Protein AF-A0AAU8FKT3-F1 (afdb_monomer_lite)

Structure (mmCIF, N/CA/C/O backbone):
data_AF-A0AAU8FKT3-F1
#
_entry.id   AF-A0AAU8FKT3-F1
#
loop_
_atom_site.group_PDB
_atom_site.id
_atom_site.type_symbol
_atom_site.label_atom_id
_atom_site.label_alt_id
_atom_site.label_comp_id
_atom_site.label_asym_id
_atom_site.label_entity_id
_atom_site.label_seq_id
_atom_site.pdbx_PDB_ins_code
_atom_site.Cartn_x
_atom_site.Cartn_y
_atom_site.Cartn_z
_atom_site.occupancy
_atom_site.B_iso_or_equiv
_atom_site.auth_seq_id
_atom_site.auth_comp_id
_atom_site.auth_asym_id
_atom_site.auth_atom_id
_atom_site.pdbx_PDB_model_num
ATOM 1 N N . MET A 1 1 ? 0.921 20.012 6.441 1.00 78.44 1 MET A N 1
ATOM 2 C CA . MET A 1 1 ? 0.590 18.602 6.734 1.00 78.44 1 MET A CA 1
ATOM 3 C C . MET A 1 1 ? -0.515 18.592 7.775 1.00 78.44 1 MET A C 1
ATOM 5 O O . MET A 1 1 ? -0.450 19.399 8.695 1.00 78.44 1 MET A O 1
ATOM 9 N N . GLU A 1 2 ? -1.563 17.790 7.587 1.00 83.12 2 GLU A N 1
ATOM 10 C CA . GLU A 1 2 ? -2.629 17.671 8.592 1.00 83.12 2 GLU A CA 1
ATOM 11 C C . GLU A 1 2 ? -2.113 16.810 9.757 1.00 83.12 2 GLU A C 1
ATOM 13 O O . GLU A 1 2 ? -1.451 15.805 9.498 1.00 83.12 2 GLU A O 1
ATOM 18 N N . PRO A 1 3 ? -2.376 17.175 11.024 1.00 90.12 3 PRO A N 1
ATOM 19 C CA . PRO A 1 3 ? -1.931 16.371 12.153 1.00 90.12 3 PRO A CA 1
ATOM 20 C C . PRO A 1 3 ? -2.616 15.000 12.125 1.00 90.12 3 PRO A C 1
ATOM 22 O O . PRO A 1 3 ? -3.847 14.905 12.033 1.00 90.12 3 PRO A O 1
ATOM 25 N N . THR A 1 4 ? -1.819 13.942 12.227 1.00 94.25 4 THR A N 1
ATOM 26 C CA . THR A 1 4 ? -2.300 12.573 12.410 1.00 94.25 4 THR A CA 1
ATOM 27 C C . THR A 1 4 ? -2.314 12.206 13.892 1.00 94.25 4 THR A C 1
ATOM 29 O O . THR A 1 4 ? -1.670 12.844 14.726 1.00 94.25 4 THR A O 1
ATOM 32 N N . ILE A 1 5 ? -3.116 11.205 14.241 1.00 94.81 5 ILE A N 1
ATOM 33 C CA . ILE A 1 5 ? -3.149 10.576 15.563 1.00 94.81 5 ILE A CA 1
ATOM 34 C C . ILE A 1 5 ? -3.243 9.065 15.379 1.00 94.81 5 ILE A C 1
ATOM 36 O O . ILE A 1 5 ? -3.767 8.582 14.376 1.00 94.81 5 ILE A O 1
ATOM 40 N N . ARG A 1 6 ? -2.770 8.301 16.361 1.00 95.06 6 ARG A N 1
ATOM 41 C CA . ARG A 1 6 ? -2.975 6.851 16.389 1.00 95.06 6 ARG A CA 1
ATOM 42 C C . ARG A 1 6 ? -4.211 6.546 17.216 1.00 95.06 6 ARG A C 1
ATOM 44 O O . ARG A 1 6 ? -4.370 7.080 18.311 1.00 95.06 6 ARG A O 1
ATOM 51 N N . ILE A 1 7 ? -5.061 5.673 16.702 1.00 96.00 7 ILE A N 1
ATOM 52 C CA . ILE A 1 7 ? -6.219 5.159 17.428 1.00 96.00 7 ILE A CA 1
ATOM 53 C C . ILE A 1 7 ? -6.105 3.642 17.532 1.00 96.00 7 ILE A C 1
ATOM 55 O O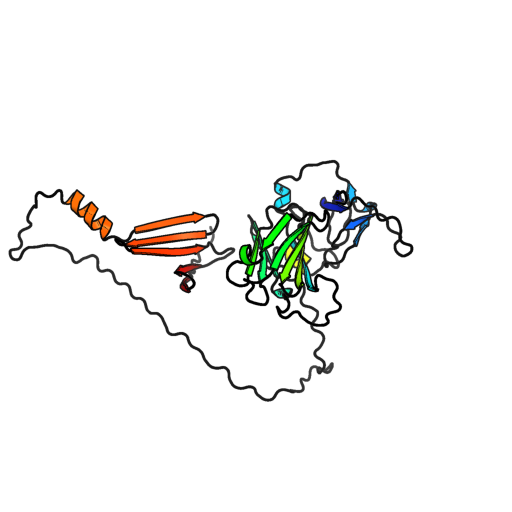 . ILE A 1 7 ? -5.607 2.981 16.615 1.00 96.00 7 ILE A O 1
ATOM 59 N N . LYS A 1 8 ? -6.561 3.082 18.647 1.00 96.94 8 LYS A N 1
ATOM 60 C CA . LYS A 1 8 ? -6.754 1.646 18.814 1.00 96.94 8 LYS A CA 1
ATOM 61 C C . LYS A 1 8 ? -8.223 1.328 18.614 1.00 96.94 8 LYS A C 1
ATOM 63 O O . LYS A 1 8 ? -9.097 1.930 19.225 1.00 96.94 8 LYS A O 1
ATOM 68 N N . ILE A 1 9 ? -8.494 0.374 17.741 1.00 97.56 9 ILE A N 1
ATOM 69 C CA . ILE A 1 9 ? -9.850 -0.054 17.424 1.00 97.56 9 ILE A CA 1
ATOM 70 C C . ILE A 1 9 ? -10.408 -0.825 18.619 1.00 97.56 9 ILE A C 1
ATOM 72 O O . ILE A 1 9 ? -9.801 -1.796 19.070 1.00 97.56 9 ILE A O 1
ATOM 76 N N . THR A 1 10 ? -11.550 -0.404 19.150 1.00 97.62 10 THR A N 1
ATOM 77 C CA . THR A 1 10 ? -12.224 -1.045 20.294 1.00 97.62 10 THR A CA 1
ATOM 78 C C . THR A 1 10 ? -13.376 -1.932 19.834 1.00 97.62 10 THR A C 1
ATOM 80 O O . THR A 1 10 ? -13.638 -2.974 20.435 1.00 97.62 10 THR A O 1
ATOM 83 N N . ARG A 1 11 ? -14.016 -1.574 18.715 1.00 96.81 11 ARG A N 1
ATOM 84 C CA . ARG A 1 11 ? -15.092 -2.334 18.074 1.00 96.81 11 ARG A CA 1
ATOM 85 C C . ARG A 1 11 ? -14.798 -2.493 16.590 1.00 96.81 11 ARG A C 1
ATOM 87 O O . ARG A 1 11 ? -14.245 -1.600 15.964 1.00 96.81 11 ARG A O 1
ATOM 94 N N . HIS A 1 12 ? -15.188 -3.634 16.033 1.00 96.25 12 HIS A N 1
ATOM 95 C CA . HIS A 1 12 ? -15.045 -3.904 14.608 1.00 96.25 12 HIS A CA 1
ATOM 96 C C . HIS A 1 12 ? -15.667 -2.780 13.760 1.00 96.25 12 HIS A C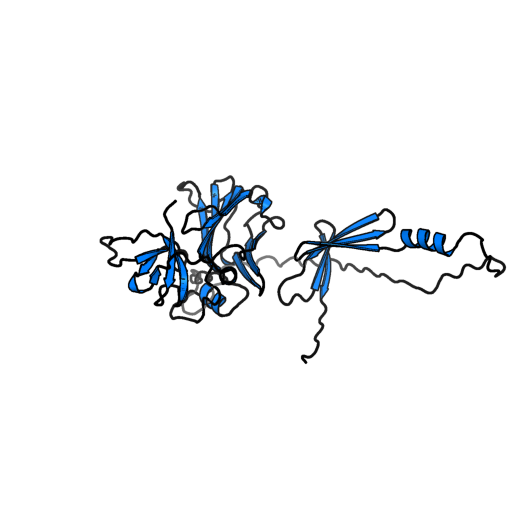 1
ATOM 98 O O . HIS A 1 12 ? -16.827 -2.426 13.972 1.00 96.25 12 HIS A O 1
ATOM 104 N N . SER A 1 13 ? -14.904 -2.243 12.808 1.00 95.06 13 SER A N 1
ATOM 105 C CA . SER A 1 13 ? -15.348 -1.201 11.876 1.00 95.06 13 SER A CA 1
ATOM 106 C C . SER A 1 13 ? -14.631 -1.381 10.543 1.00 95.06 13 SER A C 1
ATOM 108 O O . SER A 1 13 ? -13.401 -1.379 10.505 1.00 95.06 13 SER A O 1
ATOM 110 N N . HIS A 1 14 ? -15.387 -1.482 9.448 1.00 94.31 14 HIS A N 1
ATOM 111 C CA . HIS A 1 14 ? -14.852 -1.766 8.108 1.00 94.31 14 HIS A CA 1
ATOM 112 C C . HIS A 1 14 ? -13.983 -3.029 8.104 1.00 94.31 14 HIS A C 1
ATOM 114 O O . HIS A 1 14 ? -14.436 -4.071 8.562 1.00 94.31 14 HIS A O 1
ATOM 120 N N . VAL A 1 15 ? -12.733 -2.941 7.642 1.00 95.00 15 VAL A N 1
ATOM 121 C CA . VAL A 1 15 ? -11.761 -4.042 7.706 1.00 95.00 15 VAL A CA 1
ATOM 122 C C . VAL A 1 15 ? -10.961 -4.108 9.011 1.00 95.00 15 VAL A C 1
ATOM 124 O O . VAL A 1 15 ? -10.103 -4.982 9.174 1.00 95.00 15 VAL A O 1
ATOM 127 N N . PHE A 1 16 ? -11.204 -3.197 9.957 1.00 96.44 16 PHE A N 1
ATOM 128 C CA . PHE A 1 16 ? -10.405 -3.072 11.171 1.00 96.44 16 PHE A CA 1
ATOM 129 C C . PHE A 1 16 ? -11.056 -3.775 12.361 1.00 96.44 16 PHE A C 1
ATOM 131 O O . PHE A 1 16 ? -12.198 -3.514 12.738 1.00 96.44 16 PHE A O 1
ATOM 138 N N . GLN A 1 17 ? -10.290 -4.666 12.989 1.00 96.06 17 GLN A N 1
ATOM 139 C CA . GLN A 1 17 ? -10.742 -5.485 14.109 1.00 96.06 17 GLN A CA 1
ATOM 140 C C . GLN A 1 17 ? -10.269 -4.928 15.459 1.00 96.06 17 GLN A C 1
ATOM 142 O O . GLN A 1 17 ? -9.240 -4.246 15.507 1.00 96.06 17 GLN A O 1
ATOM 147 N N . PRO A 1 18 ? -10.963 -5.254 16.569 1.00 97.31 18 PRO A N 1
ATOM 148 C CA . PRO A 1 18 ? -10.564 -4.820 17.903 1.00 97.31 18 PRO A CA 1
ATOM 149 C C . PRO A 1 18 ? -9.105 -5.148 18.246 1.00 97.31 18 PRO A C 1
ATOM 151 O O . PRO A 1 18 ? -8.633 -6.274 18.063 1.00 97.31 18 PRO A O 1
ATOM 154 N N . GLY A 1 19 ? -8.399 -4.150 18.772 1.00 95.75 19 GLY A N 1
ATOM 155 C CA . GLY A 1 19 ? -6.982 -4.176 19.120 1.00 95.75 19 GLY A CA 1
ATOM 156 C C . GLY A 1 19 ? -6.037 -3.724 18.005 1.00 95.75 19 GLY A C 1
ATOM 157 O O . GLY A 1 19 ? -4.860 -3.518 18.290 1.00 95.75 19 GLY A O 1
ATOM 158 N N . ASN A 1 20 ? -6.513 -3.558 16.766 1.00 95.81 20 ASN A N 1
ATOM 159 C CA . ASN A 1 20 ? -5.678 -3.018 15.698 1.00 95.81 20 ASN A CA 1
ATOM 160 C C . ASN A 1 20 ? -5.366 -1.544 15.980 1.00 95.81 20 ASN A C 1
ATOM 162 O O . ASN A 1 20 ? -6.222 -0.819 16.489 1.00 95.81 20 ASN A O 1
ATOM 166 N N . ILE A 1 21 ? -4.158 -1.099 15.643 1.00 95.88 21 ILE A N 1
ATOM 167 C CA . ILE A 1 21 ? -3.747 0.297 15.776 1.00 95.88 21 ILE A CA 1
ATOM 168 C C . ILE A 1 21 ? -3.609 0.883 14.378 1.00 95.88 21 ILE A C 1
ATOM 170 O O . ILE A 1 21 ? -2.902 0.326 13.538 1.00 95.88 21 ILE A O 1
ATOM 174 N N . VAL A 1 22 ? -4.275 2.007 14.138 1.00 94.69 22 VAL A N 1
ATOM 175 C CA . VAL A 1 22 ? -4.259 2.699 12.846 1.00 94.69 22 VAL A CA 1
ATOM 176 C C . VAL A 1 22 ? -3.930 4.172 13.032 1.00 94.69 22 VAL A C 1
ATOM 178 O O . VAL A 1 22 ? -4.344 4.802 14.006 1.00 94.69 22 VAL A O 1
ATOM 181 N N . GLU A 1 23 ? -3.154 4.714 12.100 1.00 95.00 23 GLU A N 1
ATOM 182 C CA . GLU A 1 23 ? -2.914 6.148 11.998 1.00 95.00 23 GLU A CA 1
ATOM 183 C C . GLU A 1 23 ? -4.058 6.800 11.219 1.00 95.00 23 GLU A C 1
ATOM 185 O O . GLU A 1 23 ? -4.341 6.433 10.080 1.00 95.00 23 GLU A O 1
ATOM 190 N N . VAL A 1 24 ? -4.709 7.788 11.821 1.00 94.56 24 VAL A N 1
ATOM 191 C CA . VAL A 1 24 ? -5.854 8.501 11.247 1.00 94.56 24 VAL A CA 1
ATOM 192 C C . VAL A 1 24 ? -5.621 10.001 11.288 1.00 94.56 24 VAL A C 1
ATOM 194 O O . VAL A 1 24 ? -4.812 10.506 12.070 1.00 94.56 24 VAL A O 1
ATOM 197 N N . ARG A 1 25 ? -6.356 10.747 10.466 1.00 90.69 25 ARG A N 1
ATOM 198 C CA . ARG A 1 25 ? -6.301 12.207 10.535 1.00 90.69 25 ARG A CA 1
ATOM 199 C C . ARG A 1 25 ? -7.040 12.676 11.779 1.00 90.69 25 ARG A C 1
ATOM 201 O O . ARG A 1 25 ? -8.146 12.217 12.057 1.00 90.69 25 ARG A O 1
ATOM 208 N N . ARG A 1 26 ? -6.461 13.634 12.509 1.00 82.94 26 ARG A N 1
ATOM 209 C CA . ARG A 1 26 ? -7.063 14.172 13.743 1.00 82.94 26 ARG A CA 1
ATOM 210 C C . ARG A 1 26 ? -8.391 14.892 13.498 1.00 82.94 26 ARG A C 1
ATOM 212 O O . ARG A 1 26 ? -9.151 15.101 14.438 1.00 82.94 26 ARG A O 1
ATOM 219 N N . ARG A 1 27 ? -8.664 15.300 12.256 1.00 72.69 27 ARG A N 1
ATOM 220 C CA . ARG A 1 27 ? -9.886 16.014 11.891 1.00 72.69 27 ARG A CA 1
ATOM 221 C C . ARG A 1 27 ? -11.100 15.113 12.126 1.00 72.69 27 ARG A C 1
ATOM 223 O O . ARG A 1 27 ? -11.406 14.254 11.303 1.00 72.69 27 ARG A O 1
ATOM 230 N N . ILE A 1 28 ? -11.790 15.346 13.240 1.00 69.50 28 ILE A N 1
ATOM 231 C CA . ILE A 1 28 ? -13.138 14.832 13.461 1.00 69.50 28 ILE A CA 1
ATOM 232 C C . ILE A 1 28 ? -14.003 15.520 12.410 1.00 69.50 28 ILE A C 1
ATOM 234 O O . ILE A 1 28 ? -14.131 16.745 12.409 1.00 69.50 28 ILE A O 1
ATOM 238 N N . LEU A 1 29 ? -14.514 14.751 11.451 1.00 67.56 29 LEU A N 1
ATOM 239 C CA . LEU A 1 29 ? -15.488 15.285 10.509 1.00 67.56 29 LEU A CA 1
ATOM 240 C C . LEU A 1 29 ? -16.783 15.500 11.287 1.00 67.56 29 LEU A C 1
ATOM 242 O O . LEU A 1 29 ? -17.486 14.552 11.632 1.00 67.56 29 LEU A O 1
ATOM 246 N N . GLU A 1 30 ? -17.060 16.757 11.612 1.00 54.56 30 GLU A N 1
ATOM 247 C CA . GLU A 1 30 ? -18.351 17.152 12.147 1.00 54.56 30 GLU A CA 1
ATOM 248 C C . GLU A 1 30 ? -19.396 17.080 11.032 1.00 54.56 30 GLU A C 1
ATOM 250 O O . GLU A 1 30 ? -19.170 17.551 9.917 1.00 54.56 30 GLU A O 1
ATOM 255 N N . ARG A 1 31 ? -20.509 16.414 11.359 1.00 56.22 31 ARG A N 1
ATOM 256 C CA . ARG A 1 31 ? -21.772 16.288 10.617 1.00 56.22 31 ARG A CA 1
ATOM 257 C C . ARG A 1 31 ? -21.832 17.065 9.295 1.00 56.22 31 ARG A C 1
ATOM 259 O O . ARG A 1 31 ? -22.076 18.267 9.282 1.00 56.22 31 ARG A O 1
ATOM 266 N N . SER A 1 32 ? -21.755 16.345 8.179 1.00 53.12 32 SER A N 1
ATOM 267 C CA . SER A 1 32 ? -22.392 16.822 6.943 1.00 53.12 32 SER A CA 1
ATOM 268 C C . SER A 1 32 ? -23.902 16.573 7.033 1.00 53.12 32 SER A C 1
ATOM 270 O O . SER A 1 32 ? -24.317 15.618 7.692 1.00 53.12 32 SER A O 1
ATOM 272 N N . GLU A 1 33 ? -24.730 17.366 6.349 1.00 57.50 33 GLU A N 1
ATOM 273 C CA . GLU A 1 33 ? -26.193 17.169 6.330 1.00 57.50 33 GLU A CA 1
ATOM 274 C C . GLU A 1 33 ? -26.606 15.744 5.903 1.00 57.50 33 GLU A C 1
ATOM 276 O O . GLU A 1 33 ? -27.653 15.249 6.319 1.00 57.50 33 GLU A O 1
ATOM 281 N N . SER A 1 34 ? -25.751 15.044 5.148 1.00 66.62 34 SER A N 1
ATOM 282 C CA . SER A 1 34 ? -25.968 13.677 4.665 1.00 66.62 34 SER A CA 1
ATOM 283 C C . SER A 1 34 ? -25.370 12.566 5.544 1.00 66.62 34 SER A C 1
ATOM 285 O O . SER A 1 34 ? -25.737 11.403 5.375 1.00 66.62 34 SER A O 1
ATOM 287 N N . ARG A 1 35 ? -24.477 12.872 6.500 1.00 63.53 35 ARG A N 1
ATOM 288 C CA . ARG A 1 35 ? -23.834 11.872 7.382 1.00 63.53 35 ARG A CA 1
ATOM 289 C C . ARG A 1 35 ? -23.823 12.338 8.835 1.00 63.53 35 ARG A C 1
ATOM 291 O O . ARG A 1 35 ? -23.143 13.297 9.190 1.00 63.53 35 ARG A O 1
ATOM 298 N N . ARG A 1 36 ? -24.561 11.613 9.684 1.00 67.88 36 ARG A N 1
ATOM 299 C CA . ARG A 1 36 ? -24.782 11.937 11.106 1.00 67.88 36 ARG A CA 1
ATOM 300 C C . ARG A 1 36 ? -23.658 11.507 12.056 1.00 67.88 36 ARG A C 1
ATOM 302 O O . ARG A 1 36 ? -23.733 11.838 13.238 1.00 67.88 36 ARG A O 1
ATOM 309 N N . GLU A 1 37 ? -22.659 10.774 11.579 1.00 80.31 37 GLU A N 1
ATOM 310 C CA . GLU A 1 37 ? -21.680 10.101 12.436 1.00 80.31 37 GLU A CA 1
ATOM 311 C C . GLU A 1 37 ? -20.393 10.918 12.583 1.00 80.31 37 GLU A C 1
ATOM 313 O O . GLU A 1 37 ? -19.746 11.259 11.595 1.00 80.31 37 GLU A O 1
ATOM 318 N N . ALA A 1 38 ? -20.028 11.225 13.830 1.00 88.44 38 ALA A N 1
ATOM 319 C CA . ALA A 1 38 ? -18.723 11.779 14.170 1.00 88.44 38 ALA A CA 1
ATOM 320 C C . ALA A 1 38 ? -17.696 10.643 14.272 1.00 88.44 38 ALA A C 1
ATOM 322 O O . ALA A 1 38 ? -17.976 9.583 14.841 1.00 88.44 38 ALA A O 1
ATOM 323 N N . GLY A 1 39 ? -16.494 10.870 13.752 1.00 92.69 39 GLY A N 1
ATOM 324 C CA . GLY A 1 39 ? -15.452 9.854 13.750 1.00 92.69 39 GLY A CA 1
ATOM 325 C C . GLY A 1 39 ? -14.142 10.321 13.139 1.00 92.69 39 GLY A C 1
ATOM 326 O O . GLY A 1 39 ? -13.978 11.485 12.766 1.00 92.69 39 GLY A O 1
ATOM 327 N N . TYR A 1 40 ? -13.214 9.380 13.041 1.00 93.56 40 TYR A N 1
ATOM 328 C CA . TYR A 1 40 ? -11.890 9.570 12.472 1.00 93.56 40 TYR A CA 1
ATOM 329 C C . TYR A 1 40 ? -11.907 9.284 10.975 1.00 93.56 40 TYR A C 1
ATOM 331 O O . TYR A 1 40 ? -12.294 8.194 10.554 1.00 93.56 40 TYR A O 1
ATOM 339 N N . PHE A 1 41 ? -11.466 10.245 10.166 1.00 92.94 41 PHE A N 1
ATOM 340 C CA . PHE A 1 41 ? -11.330 10.034 8.730 1.00 92.94 41 PHE A CA 1
ATOM 341 C C . PHE A 1 41 ? -10.167 9.085 8.421 1.00 92.94 41 PHE A C 1
ATOM 343 O O . PHE A 1 41 ? -9.047 9.275 8.910 1.00 92.94 41 PHE A O 1
ATOM 350 N N . ILE A 1 42 ? -10.430 8.121 7.543 1.00 95.00 42 ILE A N 1
ATOM 351 C CA . ILE A 1 42 ? -9.437 7.212 6.974 1.00 95.00 42 ILE A CA 1
ATOM 352 C C . ILE A 1 42 ? -9.488 7.268 5.446 1.00 95.00 42 ILE A C 1
ATOM 354 O O . ILE A 1 42 ? -10.573 7.376 4.871 1.00 95.00 42 ILE A O 1
ATOM 358 N N . PRO A 1 43 ? -8.328 7.202 4.770 1.00 95.31 43 PRO A N 1
ATOM 359 C CA . PRO A 1 43 ? -8.269 7.295 3.315 1.00 95.31 43 PRO A CA 1
ATOM 360 C C . PRO A 1 43 ? -8.781 6.033 2.612 1.00 95.31 43 PRO A C 1
ATOM 362 O O . PRO A 1 43 ? -9.070 6.102 1.423 1.00 95.31 43 PRO A O 1
ATOM 365 N N . ASP A 1 44 ? -8.882 4.910 3.327 1.00 95.94 44 ASP A N 1
ATOM 366 C CA . ASP A 1 44 ? -9.248 3.616 2.762 1.00 95.94 44 ASP A CA 1
ATOM 367 C C . ASP A 1 44 ? -9.972 2.751 3.806 1.00 95.94 44 ASP A C 1
ATOM 369 O O . ASP A 1 44 ? -9.430 2.499 4.884 1.00 95.94 44 ASP A O 1
ATOM 373 N N . ILE A 1 45 ? -11.191 2.301 3.514 1.00 95.19 45 ILE A N 1
ATOM 374 C CA . ILE A 1 45 ? -11.948 1.386 4.382 1.00 95.19 45 ILE A CA 1
ATOM 375 C C . ILE A 1 45 ? -11.659 -0.091 4.100 1.00 95.19 45 ILE A C 1
ATOM 377 O O . ILE A 1 45 ? -12.258 -0.937 4.755 1.00 95.19 45 ILE A O 1
ATOM 381 N N . GLY A 1 46 ? -10.740 -0.404 3.183 1.00 92.75 46 GLY A N 1
ATOM 382 C CA . GLY A 1 46 ? -10.357 -1.755 2.763 1.00 92.75 46 GLY A CA 1
ATOM 383 C C . GLY A 1 46 ? -10.726 -2.115 1.323 1.00 92.75 46 GLY A C 1
ATOM 384 O O . GLY A 1 46 ? -10.415 -3.222 0.879 1.00 92.75 46 GLY A O 1
ATOM 385 N N . ASP A 1 47 ? -11.368 -1.194 0.610 1.00 90.94 47 ASP A N 1
ATOM 386 C CA . ASP A 1 47 ? -11.825 -1.327 -0.777 1.00 90.94 47 ASP A CA 1
ATOM 387 C C . ASP A 1 47 ? -11.316 -0.188 -1.684 1.00 90.94 47 ASP A C 1
ATOM 389 O O . ASP A 1 47 ? -11.802 -0.012 -2.801 1.00 90.94 47 ASP A O 1
ATOM 393 N N . GLY A 1 48 ? -10.364 0.618 -1.203 1.00 91.38 48 GLY A N 1
ATOM 394 C CA . GLY A 1 48 ? -9.847 1.778 -1.924 1.00 91.38 48 GLY A CA 1
ATOM 395 C C . GLY A 1 48 ? -10.615 3.069 -1.682 1.00 91.38 48 GLY A C 1
ATOM 396 O O . GLY A 1 48 ? -10.164 4.127 -2.134 1.00 91.38 48 GLY A O 1
ATOM 397 N N . THR A 1 49 ? -11.761 3.015 -0.998 1.00 93.12 49 THR A N 1
ATOM 398 C CA . THR A 1 49 ? -12.617 4.185 -0.792 1.00 93.12 49 THR A CA 1
ATOM 399 C C . THR A 1 49 ? -12.413 4.811 0.588 1.00 93.12 49 THR A C 1
ATOM 401 O O . THR A 1 49 ? -12.202 4.109 1.579 1.00 93.12 49 THR A O 1
ATOM 404 N N . PRO A 1 50 ? -12.471 6.149 0.700 1.00 93.88 50 PRO A N 1
ATOM 405 C CA . PRO A 1 50 ? -12.324 6.816 1.983 1.00 93.88 50 PRO A CA 1
ATOM 406 C C . PRO A 1 50 ? -13.559 6.623 2.867 1.00 93.88 50 PRO A C 1
ATOM 408 O O . PRO A 1 50 ? -14.698 6.573 2.396 1.00 93.88 50 PRO A O 1
ATOM 411 N N . GLY A 1 51 ? -13.351 6.631 4.181 1.00 92.75 51 GLY A N 1
ATOM 412 C CA . GLY A 1 51 ? -14.442 6.486 5.137 1.00 92.75 51 GLY A CA 1
ATOM 413 C C . GLY A 1 51 ? -14.146 7.054 6.513 1.00 92.75 51 GLY A C 1
ATOM 414 O O . GLY A 1 51 ? -13.226 7.848 6.708 1.00 92.75 51 GLY A O 1
ATOM 415 N N . ILE A 1 52 ? -15.001 6.687 7.464 1.00 93.25 52 ILE A N 1
ATOM 416 C CA . ILE A 1 52 ? -14.981 7.206 8.830 1.00 93.25 52 ILE A CA 1
ATOM 417 C C . ILE A 1 52 ? -15.003 6.022 9.795 1.00 93.25 52 ILE A C 1
ATOM 419 O O . ILE A 1 52 ? -15.844 5.136 9.655 1.00 93.25 52 ILE A O 1
ATOM 423 N N . ILE A 1 53 ? -14.093 6.010 10.767 1.00 94.50 53 ILE A N 1
ATOM 424 C CA . ILE A 1 53 ? -14.155 5.123 11.934 1.00 94.50 53 ILE A CA 1
ATOM 425 C C . ILE A 1 53 ? -14.934 5.863 13.028 1.00 94.50 53 ILE A C 1
ATOM 427 O O . ILE A 1 53 ? -14.461 6.912 13.475 1.00 94.50 53 ILE A O 1
ATOM 431 N N . PRO A 1 54 ? -16.105 5.366 13.463 1.00 94.94 54 PRO A N 1
ATOM 432 C CA . PRO A 1 54 ? -16.897 6.006 14.513 1.00 94.94 54 PRO A CA 1
ATOM 433 C C . PRO A 1 54 ? -16.103 6.226 15.808 1.00 94.94 54 PRO A C 1
ATOM 435 O O . PRO A 1 54 ? -15.275 5.392 16.179 1.00 94.94 54 PRO A O 1
ATOM 438 N N . LEU A 1 55 ? -16.373 7.325 16.524 1.00 93.62 55 LEU A N 1
ATOM 439 C CA . LEU A 1 55 ? -15.689 7.628 17.795 1.00 93.62 55 LEU A CA 1
ATOM 440 C C . LEU A 1 55 ? -15.881 6.533 18.858 1.00 93.62 55 LEU A C 1
ATOM 442 O O . LEU A 1 55 ? -14.988 6.300 19.661 1.00 93.62 55 LEU A O 1
ATOM 446 N N . ASP A 1 56 ? -17.023 5.845 18.864 1.00 94.94 56 ASP A N 1
ATOM 447 C CA . ASP A 1 56 ? -17.304 4.752 19.804 1.00 94.94 56 ASP A CA 1
ATOM 448 C C . ASP A 1 56 ? -16.609 3.427 19.427 1.00 94.94 56 ASP A C 1
ATOM 450 O O . ASP A 1 56 ? -16.605 2.480 20.214 1.00 94.94 56 ASP A O 1
ATOM 454 N N . ALA A 1 57 ? -16.013 3.351 18.232 1.00 96.75 57 ALA A N 1
ATOM 455 C CA . ALA A 1 57 ? -15.295 2.185 17.731 1.00 96.75 57 ALA A CA 1
ATOM 456 C C . ALA A 1 57 ? -13.773 2.290 17.900 1.00 96.75 57 A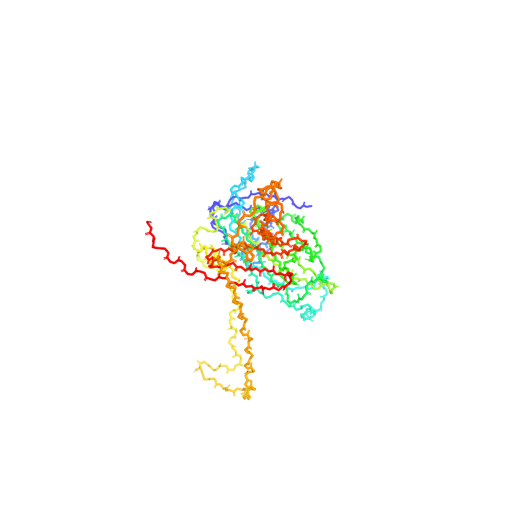LA A C 1
ATOM 458 O O . ALA A 1 57 ? -13.059 1.360 17.508 1.00 96.75 57 ALA A O 1
ATOM 459 N N . ALA A 1 58 ? -13.263 3.387 18.470 1.00 97.00 58 ALA A N 1
ATOM 460 C CA . ALA A 1 58 ? -11.834 3.579 18.649 1.00 97.00 58 ALA A CA 1
ATOM 461 C C . ALA A 1 58 ? -11.466 4.470 19.843 1.00 97.00 58 ALA A C 1
ATOM 463 O O . ALA A 1 58 ? -12.172 5.411 20.185 1.00 97.00 58 ALA A O 1
ATOM 464 N N . GLU A 1 59 ? -10.310 4.196 20.439 1.00 96.56 59 GLU A N 1
ATOM 465 C CA . GLU A 1 59 ? -9.708 5.001 21.502 1.00 96.56 59 GLU A CA 1
ATOM 466 C C . GLU A 1 59 ? -8.433 5.690 20.980 1.00 96.56 59 GLU A C 1
ATOM 468 O O . GLU A 1 59 ? -7.583 5.024 20.380 1.00 96.56 59 GLU A O 1
ATOM 473 N N . PRO A 1 60 ? -8.259 7.010 21.163 1.00 95.62 60 PRO A N 1
ATOM 474 C CA . PRO A 1 60 ? -7.011 7.673 20.811 1.00 95.62 60 PRO A CA 1
ATOM 475 C C . PRO A 1 60 ? -5.885 7.206 21.735 1.00 95.62 60 PRO A C 1
ATOM 477 O O . PRO A 1 60 ? -6.049 7.137 22.952 1.00 95.62 60 PRO A O 1
ATOM 480 N N . LEU A 1 61 ? -4.725 6.906 21.157 1.00 95.25 61 LEU A N 1
ATOM 481 C CA . LEU A 1 61 ? -3.534 6.536 21.911 1.00 95.25 61 LEU A CA 1
ATOM 482 C C . LEU A 1 61 ? -2.691 7.780 22.190 1.00 95.25 61 LEU A C 1
ATOM 484 O O . LEU A 1 61 ? -2.313 8.506 21.269 1.00 95.25 61 LEU A O 1
ATOM 488 N N . THR A 1 62 ? -2.352 8.001 23.457 1.00 88.50 62 THR A N 1
ATOM 489 C CA . THR A 1 62 ? -1.296 8.944 23.850 1.00 88.50 62 THR A CA 1
ATOM 490 C C . THR A 1 62 ? 0.060 8.401 23.408 1.00 88.50 62 THR A C 1
ATOM 492 O O . THR A 1 62 ? 0.296 7.203 23.560 1.00 88.50 62 THR A O 1
ATOM 495 N N . GLU A 1 63 ? 0.903 9.277 22.847 1.00 78.56 63 GLU A N 1
ATOM 496 C CA . GLU A 1 63 ? 2.229 9.048 22.239 1.00 78.56 63 GLU A CA 1
ATOM 497 C C . GLU A 1 63 ? 2.939 7.761 22.687 1.00 78.56 63 GLU A C 1
ATOM 499 O O . GLU A 1 63 ? 3.836 7.756 23.524 1.00 78.56 63 GLU A O 1
ATOM 504 N N . THR A 1 64 ? 2.525 6.633 22.112 1.00 77.12 64 THR A N 1
ATOM 505 C CA . THR A 1 64 ? 3.201 5.357 22.308 1.00 77.12 64 THR A CA 1
ATOM 506 C C . THR A 1 64 ? 4.096 5.162 21.093 1.00 77.12 64 THR A C 1
ATOM 508 O O . THR A 1 64 ? 3.568 5.122 19.970 1.00 77.12 64 THR A O 1
ATOM 511 N N . PRO A 1 65 ? 5.425 5.061 21.268 1.00 83.88 65 PRO A N 1
ATOM 512 C CA . PRO A 1 65 ? 6.322 4.824 20.148 1.00 83.88 65 PRO A CA 1
ATOM 513 C C . PRO A 1 65 ? 5.916 3.540 19.415 1.00 83.88 65 PRO A C 1
ATOM 515 O O . PRO A 1 65 ? 5.397 2.587 20.005 1.00 83.88 65 PRO A O 1
ATOM 518 N N . VAL A 1 66 ? 6.091 3.528 18.094 1.00 83.19 66 VAL A N 1
ATOM 519 C CA . VAL A 1 66 ? 5.865 2.326 17.286 1.00 83.19 66 VAL A CA 1
ATOM 520 C C . VAL A 1 66 ? 6.896 1.286 17.723 1.00 83.19 66 VAL A C 1
ATOM 522 O O . VAL A 1 66 ? 8.094 1.511 17.595 1.00 83.19 66 VAL A O 1
ATOM 525 N N . THR A 1 67 ? 6.439 0.164 18.276 1.00 86.31 67 THR A N 1
ATOM 526 C CA . THR A 1 67 ? 7.328 -0.947 18.626 1.00 86.31 67 THR A CA 1
ATOM 527 C C . THR A 1 67 ? 7.855 -1.602 17.350 1.00 86.31 67 THR A C 1
ATOM 529 O O . THR A 1 67 ? 7.141 -1.666 16.352 1.00 86.31 67 THR A O 1
ATOM 532 N N . GLU A 1 68 ? 9.076 -2.142 17.367 1.00 85.00 68 GLU A N 1
ATOM 533 C CA . GLU A 1 68 ? 9.661 -2.844 16.206 1.00 85.00 68 GLU A CA 1
ATOM 534 C C . GLU A 1 68 ? 8.768 -3.987 15.691 1.00 85.00 68 GLU A C 1
ATOM 536 O O . GLU A 1 68 ? 8.684 -4.248 14.495 1.00 85.00 68 GLU A O 1
ATOM 541 N N . LYS A 1 69 ? 8.010 -4.618 16.591 1.00 84.00 69 LYS A N 1
ATOM 542 C CA . LYS A 1 69 ? 7.023 -5.653 16.261 1.00 84.00 69 LYS A CA 1
ATOM 543 C C . LYS A 1 69 ? 5.904 -5.160 15.341 1.00 84.00 69 LYS A C 1
ATOM 545 O O . LYS A 1 69 ? 5.423 -5.896 14.488 1.00 84.00 69 LYS A O 1
ATOM 550 N N . ALA A 1 70 ? 5.528 -3.885 15.432 1.00 83.06 70 ALA A N 1
ATOM 551 C CA . ALA A 1 70 ? 4.462 -3.328 14.605 1.00 83.06 70 ALA A CA 1
ATOM 552 C C . ALA A 1 70 ? 4.780 -3.373 13.097 1.00 83.06 70 ALA A C 1
ATOM 554 O O . ALA A 1 70 ? 3.857 -3.371 12.285 1.00 83.06 70 ALA A O 1
ATOM 555 N N . TYR A 1 71 ? 6.057 -3.466 12.715 1.00 88.38 71 TYR A N 1
ATOM 556 C CA . TYR A 1 71 ? 6.495 -3.507 11.320 1.00 88.38 71 TYR A CA 1
ATOM 557 C C . TYR A 1 71 ? 6.229 -4.853 10.623 1.00 88.38 71 TYR A C 1
ATOM 559 O O . TYR A 1 71 ? 6.290 -4.918 9.397 1.00 88.38 71 TYR A O 1
ATOM 567 N N . TYR A 1 72 ? 5.864 -5.909 11.356 1.00 91.50 72 TYR A N 1
ATOM 568 C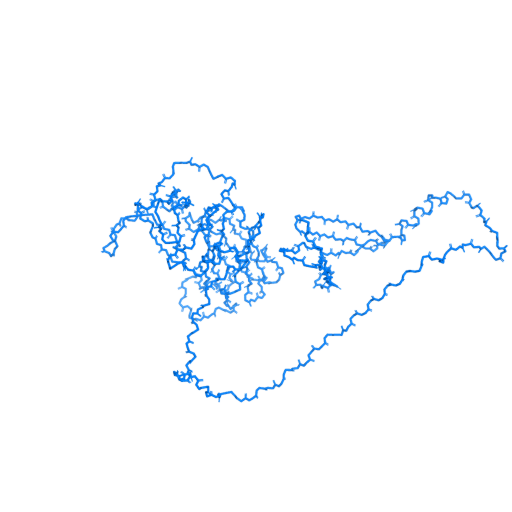 CA . TYR A 1 72 ? 5.586 -7.237 10.786 1.00 91.50 72 TYR A CA 1
ATOM 569 C C . TYR A 1 72 ? 4.117 -7.456 10.401 1.00 91.50 72 TYR A C 1
ATOM 571 O O . TYR A 1 72 ? 3.750 -8.524 9.909 1.00 91.50 72 TYR A O 1
ATOM 579 N N . GLY A 1 73 ? 3.248 -6.464 10.605 1.00 91.31 73 GLY A N 1
ATOM 580 C CA . GLY A 1 73 ? 1.841 -6.593 10.238 1.00 91.31 73 GLY A CA 1
ATOM 581 C C . GLY A 1 73 ? 1.615 -6.686 8.734 1.00 91.31 73 GLY A C 1
ATOM 582 O O . GLY A 1 73 ? 2.396 -6.160 7.944 1.00 91.31 73 GLY A O 1
ATOM 583 N N . LYS A 1 74 ? 0.579 -7.433 8.341 1.00 93.31 74 LYS A N 1
ATOM 584 C CA . LYS A 1 74 ? 0.312 -7.804 6.945 1.00 93.31 74 LYS A CA 1
ATOM 585 C C . LYS A 1 74 ? -0.070 -6.588 6.107 1.00 93.31 74 LYS A C 1
ATOM 587 O O . LYS A 1 74 ? -0.808 -5.722 6.578 1.00 93.31 74 LYS A O 1
ATOM 592 N N . CYS A 1 75 ? 0.369 -6.560 4.854 1.00 95.00 75 CYS A N 1
ATOM 593 C CA . CYS A 1 75 ? -0.142 -5.631 3.854 1.00 95.00 75 CYS A CA 1
ATOM 594 C C . CYS A 1 75 ? -1.312 -6.250 3.076 1.00 95.00 75 CYS A C 1
ATOM 596 O O . CYS A 1 75 ? -1.261 -7.417 2.692 1.00 95.00 75 CYS A O 1
ATOM 598 N N . VAL A 1 76 ? -2.347 -5.458 2.804 1.00 93.94 76 VAL A N 1
ATOM 599 C CA . VAL A 1 76 ? -3.486 -5.855 1.969 1.00 93.94 76 VAL A CA 1
ATOM 600 C C . VAL A 1 76 ? -3.684 -4.829 0.870 1.00 93.94 76 VAL A C 1
ATOM 602 O O . VAL A 1 76 ? -3.837 -3.643 1.149 1.00 93.94 76 VAL A O 1
ATOM 605 N N . LEU A 1 77 ? -3.684 -5.306 -0.373 1.00 95.25 77 LEU A N 1
ATOM 606 C CA . LEU A 1 77 ? -3.947 -4.514 -1.567 1.00 95.25 77 LEU A CA 1
ATOM 607 C C . LEU A 1 77 ? -5.428 -4.146 -1.602 1.00 95.25 77 LEU A C 1
ATOM 609 O O . LEU A 1 77 ? -6.262 -5.047 -1.551 1.00 95.25 77 LEU A O 1
ATOM 613 N N . THR A 1 78 ? -5.758 -2.863 -1.683 1.00 94.94 78 THR A N 1
ATOM 614 C CA . THR A 1 78 ? -7.145 -2.374 -1.605 1.00 94.94 78 THR A CA 1
ATOM 615 C C . THR A 1 78 ? -7.641 -1.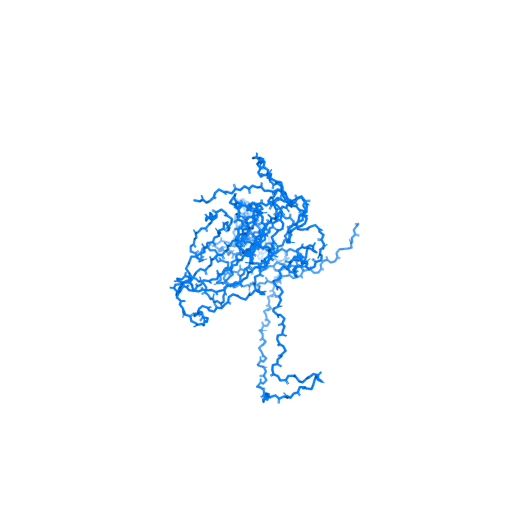790 -2.916 1.00 94.94 78 THR A C 1
ATOM 617 O O . THR A 1 78 ? -8.818 -1.936 -3.227 1.00 94.94 78 THR A O 1
ATOM 620 N N . ASN A 1 79 ? -6.756 -1.187 -3.714 1.00 95.38 79 ASN A N 1
ATOM 621 C CA . ASN A 1 79 ? -7.124 -0.636 -5.013 1.00 95.38 79 ASN A CA 1
ATOM 622 C C . ASN A 1 79 ? -5.941 -0.595 -5.979 1.00 95.38 79 ASN A C 1
ATOM 624 O O . ASN A 1 79 ? -4.799 -0.354 -5.582 1.00 95.38 79 ASN A O 1
ATOM 628 N N . VAL A 1 80 ? -6.236 -0.774 -7.262 1.00 95.75 80 VAL A N 1
ATOM 629 C CA . VAL A 1 80 ? -5.310 -0.553 -8.372 1.00 95.75 80 VAL A CA 1
ATOM 630 C C . VAL A 1 80 ? -6.075 0.228 -9.428 1.00 95.75 80 VAL A C 1
ATOM 632 O O . VAL A 1 80 ? -7.097 -0.228 -9.934 1.00 95.75 80 VAL A O 1
ATOM 635 N N . SER A 1 81 ? -5.591 1.422 -9.738 1.00 95.12 81 SER A N 1
ATOM 636 C CA . SER A 1 81 ? -6.240 2.353 -10.656 1.00 95.12 81 SER A CA 1
ATOM 637 C C . SER A 1 81 ? -5.214 2.998 -11.577 1.00 95.12 81 SER A C 1
ATOM 639 O O . SER A 1 81 ? -4.020 3.029 -11.284 1.00 95.12 81 SER A O 1
ATOM 641 N N . ASN A 1 82 ? -5.684 3.508 -12.707 1.00 94.19 82 ASN A N 1
ATOM 642 C CA . ASN A 1 82 ? -4.869 4.215 -13.682 1.00 94.19 82 ASN A CA 1
ATOM 643 C C . ASN A 1 82 ? -5.612 5.505 -14.044 1.00 94.19 82 ASN A C 1
ATOM 645 O O . ASN A 1 82 ? -6.827 5.461 -14.244 1.00 94.19 82 ASN A O 1
ATOM 649 N N . PHE A 1 83 ? -4.929 6.646 -14.048 1.00 93.06 83 PHE A N 1
ATOM 650 C CA . PHE A 1 83 ? -5.562 7.950 -14.255 1.00 93.06 83 PHE A CA 1
ATOM 651 C C . PHE A 1 83 ? -4.578 8.962 -14.850 1.00 93.06 83 PHE A C 1
ATOM 653 O O . PHE A 1 83 ? -3.363 8.803 -14.743 1.00 93.06 83 PHE A O 1
ATOM 660 N N . TRP A 1 84 ? -5.108 10.026 -15.449 1.00 92.25 84 TRP A N 1
ATOM 661 C CA . TRP A 1 84 ? -4.322 11.170 -15.912 1.00 92.25 84 TRP A CA 1
ATOM 662 C C . TRP A 1 84 ? -4.058 12.135 -14.748 1.00 92.25 84 TRP A C 1
ATOM 664 O O . TRP A 1 84 ? -4.999 12.594 -14.096 1.00 92.25 84 TRP A O 1
ATOM 674 N N . GLY A 1 85 ? -2.785 12.433 -14.475 1.00 84.50 85 GLY A N 1
ATOM 675 C CA . GLY A 1 85 ? -2.341 13.177 -13.288 1.00 84.50 85 GLY A CA 1
ATOM 676 C C . GLY A 1 85 ? -2.893 14.601 -13.167 1.00 84.50 85 GLY A C 1
ATOM 677 O O . GLY A 1 85 ? -3.146 15.065 -12.057 1.00 84.50 85 GLY A O 1
ATOM 678 N N . ASP A 1 86 ? -3.159 15.259 -14.295 1.00 79.25 86 ASP A N 1
ATOM 679 C CA . ASP A 1 86 ? -3.467 16.696 -14.328 1.00 79.25 86 ASP A CA 1
ATOM 680 C C . ASP A 1 86 ? -4.970 17.009 -14.357 1.00 79.25 86 ASP A C 1
ATOM 682 O O . ASP A 1 86 ? -5.372 18.141 -14.625 1.00 79.25 86 ASP A O 1
ATOM 686 N N . GLY A 1 87 ? -5.831 16.013 -14.116 1.00 63.94 87 GLY A N 1
ATOM 687 C CA . GLY A 1 87 ? -7.283 16.191 -14.225 1.00 63.94 87 GLY A CA 1
ATOM 688 C C . GLY A 1 87 ? -7.749 16.515 -15.648 1.00 63.94 87 GLY A C 1
ATOM 689 O O . GLY A 1 87 ? -8.885 16.942 -15.836 1.00 63.94 87 GLY A O 1
ATOM 690 N N . ALA A 1 88 ? -6.885 16.318 -16.648 1.00 59.72 88 ALA A N 1
ATOM 691 C CA . ALA A 1 88 ? -7.261 16.427 -18.042 1.00 59.72 88 ALA A CA 1
ATOM 692 C C . ALA A 1 88 ? -8.381 15.417 -18.317 1.00 59.72 88 ALA A C 1
ATOM 694 O O . ALA A 1 88 ? -8.234 14.230 -18.022 1.00 59.72 88 ALA A O 1
ATOM 695 N N . GLU A 1 89 ? -9.489 15.883 -18.894 1.00 70.25 89 GLU A N 1
ATOM 696 C CA . GLU A 1 89 ? -10.613 15.064 -19.369 1.00 70.25 89 GLU A CA 1
ATOM 697 C C . GLU A 1 89 ? -10.214 14.213 -20.593 1.00 70.25 89 GLU A C 1
ATOM 699 O O . GLU A 1 89 ? -10.924 14.129 -21.592 1.00 70.25 89 GLU A O 1
ATOM 704 N N . GLN A 1 90 ? -9.032 13.600 -20.564 1.00 78.38 90 GLN A N 1
ATOM 705 C CA . GLN A 1 90 ? -8.615 12.654 -21.578 1.00 78.38 90 GLN A CA 1
ATOM 706 C C . GLN A 1 90 ? -9.332 11.333 -21.311 1.00 78.38 90 GLN A C 1
ATOM 708 O O . GLN A 1 90 ? -9.073 10.630 -20.334 1.00 78.38 90 GLN A O 1
ATOM 713 N N . ALA A 1 91 ? -10.286 11.019 -22.184 1.00 73.81 91 ALA A N 1
ATOM 714 C CA . ALA A 1 91 ? -10.936 9.723 -22.207 1.00 73.81 91 ALA A CA 1
ATOM 715 C C . ALA A 1 91 ? -10.007 8.684 -22.851 1.00 73.81 91 ALA A C 1
ATOM 717 O O . ALA A 1 91 ? -9.395 8.944 -23.886 1.00 73.81 91 ALA A O 1
ATOM 718 N N . GLY A 1 92 ? -9.954 7.488 -22.265 1.00 80.94 92 GLY A N 1
ATOM 719 C CA . GLY A 1 92 ? -9.188 6.356 -22.787 1.00 80.94 92 GLY A CA 1
ATOM 720 C C . GLY A 1 92 ? -7.945 6.017 -21.966 1.00 80.94 92 GLY A C 1
ATOM 721 O O . GLY A 1 92 ? -7.576 6.718 -21.025 1.00 80.94 92 GLY A O 1
ATOM 722 N N . GLU A 1 93 ? -7.334 4.888 -22.316 1.00 82.00 93 GLU A N 1
ATOM 723 C CA . GLU A 1 93 ? -6.089 4.428 -21.704 1.00 82.00 93 GLU A CA 1
ATOM 724 C C . GLU A 1 93 ? -4.903 5.235 -22.242 1.00 82.00 93 GLU A C 1
ATOM 726 O O . GLU A 1 93 ? -4.810 5.487 -23.446 1.00 82.00 93 GLU A O 1
ATOM 731 N N . GLY A 1 94 ? -3.981 5.616 -21.353 1.00 80.69 94 GLY A N 1
ATOM 732 C CA . GLY A 1 94 ? -2.711 6.215 -21.756 1.00 80.69 94 GLY A CA 1
ATOM 733 C C . GLY A 1 94 ? -1.913 5.289 -22.672 1.00 80.69 94 GLY A C 1
ATOM 734 O O . GLY A 1 94 ? -2.099 4.066 -22.666 1.00 80.69 94 GLY A O 1
ATOM 735 N N . GLN A 1 95 ? -0.981 5.849 -23.450 1.00 82.25 95 GLN A N 1
ATOM 736 C CA . GLN A 1 95 ? -0.199 5.041 -24.395 1.00 82.25 95 GLN A CA 1
ATOM 737 C C . GLN A 1 95 ? 0.596 3.949 -23.682 1.00 82.25 95 GLN A C 1
ATOM 739 O O . GLN A 1 95 ? 0.852 2.900 -24.265 1.00 82.25 95 GLN A O 1
ATOM 744 N N . ALA A 1 96 ? 0.956 4.163 -22.419 1.00 84.56 96 ALA A N 1
ATOM 745 C CA . ALA A 1 96 ? 1.624 3.175 -21.590 1.00 84.56 96 ALA A CA 1
ATOM 746 C C . ALA A 1 96 ? 0.800 1.893 -21.344 1.00 84.56 96 ALA A C 1
ATOM 748 O O . ALA A 1 96 ? 1.394 0.846 -21.097 1.00 84.56 96 ALA A O 1
ATOM 749 N N . GLY A 1 97 ? -0.532 1.932 -21.463 1.00 89.81 97 GLY A N 1
ATOM 750 C CA . GLY A 1 97 ? -1.443 0.847 -21.075 1.00 89.81 97 GLY A CA 1
ATOM 751 C C . GLY A 1 97 ? -1.815 0.891 -19.589 1.00 89.81 97 GLY A C 1
ATOM 752 O O . GLY A 1 97 ? -1.429 1.809 -18.874 1.00 89.81 97 GLY A O 1
ATOM 753 N N . SER A 1 98 ? -2.558 -0.102 -19.104 1.00 90.94 98 SER A N 1
ATOM 754 C CA . SER A 1 98 ? -3.075 -0.146 -17.726 1.00 90.94 98 SER A CA 1
ATOM 755 C C . SER A 1 98 ? -2.348 -1.188 -16.865 1.00 90.94 98 SER A C 1
ATOM 757 O O . SER A 1 98 ? -2.056 -2.296 -17.322 1.00 90.94 98 SER A O 1
ATOM 759 N N . VAL A 1 99 ? -2.073 -0.867 -15.595 1.00 91.00 99 VAL A N 1
ATOM 760 C CA . VAL A 1 99 ? -1.676 -1.887 -14.611 1.00 91.00 99 VAL A CA 1
ATOM 761 C C . VAL A 1 99 ? -2.924 -2.669 -14.222 1.00 91.00 99 VAL A C 1
ATOM 763 O O . VAL A 1 99 ? -3.860 -2.115 -13.643 1.00 91.00 99 VAL A O 1
ATOM 766 N N . ASN A 1 100 ? -2.924 -3.962 -14.540 1.00 89.44 100 ASN A N 1
ATOM 767 C CA . ASN A 1 100 ? -4.022 -4.852 -14.185 1.00 89.44 100 ASN A CA 1
ATOM 768 C C . ASN A 1 100 ? -3.942 -5.202 -12.689 1.00 89.44 100 ASN A C 1
ATOM 770 O O . ASN A 1 100 ? -2.875 -5.638 -12.244 1.00 89.44 100 ASN A O 1
ATOM 774 N N . PRO A 1 101 ? -5.052 -5.107 -11.933 1.00 88.81 101 PRO A N 1
ATOM 775 C CA . PRO A 1 101 ? -5.109 -5.485 -10.517 1.00 88.81 101 PRO A CA 1
ATOM 776 C C . PRO A 1 101 ? -4.515 -6.871 -10.216 1.00 88.81 101 PRO A C 1
ATOM 778 O O . PRO A 1 101 ? -3.804 -7.059 -9.237 1.00 88.81 101 PRO A O 1
ATOM 781 N N . GLU A 1 102 ? -4.733 -7.825 -11.117 1.00 86.69 102 GLU A N 1
ATOM 782 C CA . GLU A 1 102 ? -4.301 -9.232 -11.033 1.00 86.69 102 GLU A CA 1
ATOM 783 C C . GLU A 1 102 ? -2.776 -9.423 -11.142 1.00 86.69 102 GLU A C 1
ATOM 785 O O . GLU A 1 102 ? -2.219 -10.470 -10.790 1.00 86.69 102 GLU A O 1
ATOM 790 N N . LYS A 1 103 ? -2.083 -8.405 -11.663 1.00 88.38 103 LYS A N 1
ATOM 791 C CA . LYS A 1 103 ? -0.622 -8.372 -11.792 1.00 88.38 103 LYS A CA 1
ATOM 792 C C . LYS A 1 103 ? 0.050 -7.650 -10.624 1.00 88.38 103 LYS A C 1
ATOM 794 O O . LYS A 1 103 ? 1.278 -7.593 -10.595 1.00 88.38 103 LYS A O 1
ATOM 799 N N . VAL A 1 104 ? -0.725 -7.118 -9.678 1.00 93.31 104 VAL A N 1
ATOM 800 C CA . VAL A 1 104 ? -0.221 -6.538 -8.431 1.00 93.31 104 VAL A CA 1
ATOM 801 C C . VAL A 1 104 ? -0.362 -7.578 -7.332 1.00 93.31 104 VAL A C 1
ATOM 803 O O . VAL A 1 104 ? -1.436 -8.141 -7.129 1.00 93.31 104 VAL A O 1
ATOM 806 N N . ARG A 1 105 ? 0.739 -7.881 -6.648 1.00 91.31 105 ARG A N 1
ATOM 807 C CA . ARG A 1 105 ? 0.793 -8.959 -5.657 1.00 91.31 105 ARG A CA 1
ATOM 808 C C . ARG A 1 105 ? 1.493 -8.466 -4.407 1.00 91.31 105 ARG A C 1
ATOM 810 O O . ARG A 1 105 ? 2.492 -7.756 -4.482 1.00 91.31 105 ARG A O 1
ATOM 817 N N . ILE A 1 106 ? 0.980 -8.881 -3.260 1.00 92.56 106 ILE A N 1
ATOM 818 C CA . ILE A 1 106 ? 1.672 -8.760 -1.982 1.00 92.56 106 ILE A CA 1
ATOM 819 C C . ILE A 1 106 ? 2.025 -10.171 -1.549 1.00 92.56 106 ILE A C 1
ATOM 821 O O . ILE A 1 106 ? 1.128 -10.997 -1.397 1.00 92.56 106 ILE A O 1
ATOM 825 N N . ILE A 1 107 ? 3.319 -10.420 -1.373 1.00 88.94 107 ILE A N 1
ATOM 826 C CA . ILE A 1 107 ? 3.857 -11.687 -0.892 1.00 88.94 107 ILE A CA 1
ATOM 827 C C . ILE A 1 107 ? 4.341 -11.497 0.539 1.00 88.94 107 ILE A C 1
ATOM 829 O O . ILE A 1 107 ? 5.086 -10.559 0.844 1.00 88.94 107 ILE A O 1
ATOM 833 N N . HIS A 1 108 ? 3.914 -12.403 1.411 1.00 83.75 108 HIS A N 1
ATOM 834 C CA . HIS A 1 108 ? 4.281 -12.420 2.816 1.00 83.75 108 HIS A CA 1
ATOM 835 C C . HIS A 1 108 ? 5.256 -13.568 3.087 1.00 83.75 108 HIS A C 1
ATOM 837 O O . HIS A 1 108 ? 4.899 -14.736 2.961 1.00 83.75 108 HIS A O 1
ATOM 843 N N . TYR A 1 109 ? 6.473 -13.227 3.490 1.00 83.94 109 TYR A N 1
ATOM 844 C CA . TYR A 1 109 ? 7.450 -14.156 4.044 1.00 83.94 109 TYR A CA 1
ATOM 845 C C . TYR A 1 109 ? 7.537 -13.953 5.561 1.00 83.94 109 TYR A C 1
ATOM 847 O O . TYR A 1 109 ? 7.113 -12.925 6.087 1.00 83.94 109 TYR A O 1
ATOM 855 N N . ALA A 1 110 ? 8.114 -14.923 6.273 1.00 77.38 110 ALA A N 1
ATOM 856 C CA . ALA A 1 110 ? 8.255 -14.849 7.730 1.00 77.38 110 ALA A CA 1
ATOM 857 C C . ALA A 1 110 ? 9.086 -13.637 8.200 1.00 77.38 110 ALA A C 1
ATOM 859 O O . ALA A 1 110 ? 8.876 -13.132 9.299 1.00 77.38 110 ALA A O 1
ATOM 860 N N . ASP A 1 111 ? 10.021 -13.174 7.369 1.00 79.75 111 ASP A N 1
ATOM 861 C CA . ASP A 1 111 ? 10.995 -12.126 7.676 1.00 79.75 111 ASP A CA 1
ATOM 862 C C . ASP A 1 111 ? 10.835 -10.859 6.820 1.00 79.75 111 ASP A C 1
ATOM 864 O O . ASP A 1 111 ? 11.439 -9.829 7.116 1.00 79.75 111 ASP A O 1
ATOM 868 N N . CYS A 1 112 ? 10.033 -10.905 5.755 1.00 79.94 112 CYS A N 1
ATOM 869 C CA . CYS A 1 112 ? 9.829 -9.766 4.871 1.00 79.94 112 CYS A CA 1
ATOM 870 C C . CYS A 1 112 ? 8.457 -9.783 4.202 1.00 79.94 112 CYS A C 1
ATOM 872 O O . CYS A 1 112 ? 7.824 -10.817 4.013 1.00 79.94 112 CYS A O 1
ATOM 874 N N . GLN A 1 113 ? 8.005 -8.603 3.800 1.00 86.81 113 GLN A N 1
ATOM 875 C CA . GLN A 1 113 ? 6.811 -8.450 2.984 1.00 86.81 113 GLN A CA 1
ATOM 876 C C . GLN A 1 113 ? 7.187 -7.689 1.728 1.00 86.81 113 GLN A C 1
ATOM 878 O O . GLN A 1 113 ? 7.882 -6.674 1.792 1.00 86.81 113 GLN A O 1
ATOM 883 N N . GLN A 1 114 ? 6.765 -8.205 0.581 1.00 93.12 114 GLN A N 1
ATOM 884 C CA . GLN A 1 114 ? 7.096 -7.632 -0.713 1.00 93.12 114 GLN A CA 1
ATOM 885 C C . GLN A 1 114 ? 5.818 -7.307 -1.468 1.00 93.12 114 GLN A C 1
ATOM 887 O O . GLN A 1 114 ? 4.996 -8.183 -1.720 1.00 93.12 114 GLN A O 1
ATOM 892 N N . LEU A 1 115 ? 5.673 -6.047 -1.859 1.00 95.25 115 LEU A N 1
ATOM 893 C CA . LEU A 1 115 ? 4.710 -5.634 -2.867 1.00 95.25 115 LEU A CA 1
ATOM 894 C C . LEU A 1 115 ? 5.411 -5.675 -4.226 1.00 95.25 115 LEU A C 1
ATOM 896 O O . LEU A 1 115 ? 6.482 -5.085 -4.384 1.00 95.25 115 LEU A O 1
ATOM 900 N N . MET A 1 116 ? 4.808 -6.353 -5.198 1.00 95.62 116 MET A N 1
ATOM 901 C CA . MET A 1 116 ? 5.271 -6.372 -6.581 1.00 95.62 116 MET A CA 1
ATOM 902 C C . MET A 1 116 ? 4.172 -5.974 -7.549 1.00 95.62 116 MET A C 1
ATOM 904 O O . MET A 1 116 ? 2.997 -6.276 -7.335 1.00 95.62 116 MET A O 1
ATOM 908 N N . PHE A 1 117 ? 4.572 -5.368 -8.657 1.00 95.88 117 PHE A N 1
ATOM 909 C CA . PHE A 1 117 ? 3.717 -5.216 -9.824 1.00 95.88 117 PHE A CA 1
ATOM 910 C C . PHE A 1 117 ? 4.550 -5.098 -11.095 1.00 95.88 117 PHE A C 1
ATOM 912 O O . PHE A 1 117 ? 5.715 -4.698 -11.062 1.00 95.88 117 PHE A O 1
ATOM 919 N N . HIS A 1 118 ? 3.935 -5.454 -12.220 1.00 94.25 118 HIS A N 1
ATOM 920 C CA . HIS A 1 118 ? 4.510 -5.247 -13.542 1.00 94.25 118 HIS A CA 1
ATOM 921 C C . HIS A 1 118 ? 3.904 -4.007 -14.186 1.00 94.25 118 HIS A C 1
ATOM 923 O O . HIS A 1 118 ? 2.683 -3.881 -14.291 1.00 94.25 118 HIS A O 1
ATOM 929 N N . MET A 1 119 ? 4.774 -3.133 -14.674 1.00 94.19 119 MET A N 1
ATOM 930 C CA . MET A 1 119 ? 4.416 -2.069 -15.593 1.00 94.19 119 MET A CA 1
ATOM 931 C C . MET A 1 119 ? 3.911 -2.689 -16.908 1.00 94.19 119 MET A C 1
ATOM 933 O O . MET A 1 119 ? 4.440 -3.714 -17.350 1.00 94.19 119 MET A O 1
ATOM 937 N N . PRO A 1 120 ? 2.896 -2.090 -17.550 1.00 90.62 120 PRO A N 1
ATOM 938 C CA . PRO A 1 120 ? 2.294 -2.620 -18.777 1.00 90.62 120 PRO A CA 1
ATOM 939 C C . PRO A 1 120 ? 3.254 -2.646 -19.975 1.00 90.62 120 PRO A C 1
ATOM 941 O O . PRO A 1 120 ? 3.047 -3.415 -20.915 1.00 90.62 120 PRO A O 1
ATOM 944 N N . ARG A 1 121 ? 4.312 -1.830 -19.943 1.00 91.38 121 ARG A N 1
ATOM 945 C CA . ARG A 1 121 ? 5.351 -1.724 -20.974 1.00 91.38 121 ARG A CA 1
ATOM 946 C C . ARG A 1 121 ? 6.729 -1.579 -20.341 1.00 91.38 121 ARG A C 1
ATOM 948 O O . ARG A 1 121 ? 6.848 -1.376 -19.133 1.00 91.38 121 ARG A O 1
ATOM 955 N N . TYR A 1 122 ? 7.760 -1.664 -21.181 1.00 92.31 122 TYR A N 1
ATOM 956 C CA . TYR A 1 122 ? 9.127 -1.305 -20.813 1.00 92.31 122 TYR A CA 1
ATOM 957 C C . TYR A 1 122 ? 9.145 0.100 -20.202 1.00 92.31 122 TYR A C 1
ATOM 959 O O . TYR A 1 122 ? 8.752 1.065 -20.853 1.00 92.31 122 TYR A O 1
ATOM 967 N N . ALA A 1 123 ? 9.541 0.193 -18.934 1.00 92.25 123 ALA A N 1
ATOM 968 C CA . ALA A 1 123 ? 9.307 1.372 -18.100 1.00 92.25 123 ALA A CA 1
ATOM 969 C C . ALA A 1 123 ? 10.589 2.160 -17.798 1.00 92.25 123 ALA A C 1
ATOM 971 O O . ALA A 1 123 ? 10.645 2.922 -16.837 1.00 92.25 123 ALA A O 1
ATOM 972 N N . TRP A 1 124 ? 11.638 1.974 -18.602 1.00 91.81 124 TRP A N 1
ATOM 973 C CA . TRP A 1 124 ? 12.910 2.679 -18.420 1.00 91.81 124 TRP A CA 1
ATOM 974 C C . TRP A 1 124 ? 12.772 4.197 -18.557 1.00 91.81 124 TRP A C 1
ATOM 976 O O . TRP A 1 124 ? 13.411 4.943 -17.819 1.00 91.81 124 TRP A O 1
ATOM 986 N N . ASP A 1 125 ? 11.890 4.629 -19.457 1.00 89.69 125 ASP A N 1
ATOM 987 C CA . ASP A 1 125 ? 11.563 6.037 -19.691 1.00 89.69 125 ASP A CA 1
ATOM 988 C C . ASP A 1 125 ? 10.276 6.460 -18.963 1.00 89.69 125 ASP A C 1
ATOM 990 O O . ASP A 1 125 ? 9.708 7.512 -19.255 1.00 89.69 125 ASP A O 1
ATOM 994 N N . ALA A 1 126 ? 9.783 5.646 -18.021 1.00 93.44 126 ALA A N 1
ATOM 995 C CA . ALA A 1 126 ? 8.702 6.075 -17.144 1.00 93.44 126 ALA A CA 1
ATOM 996 C C . ALA A 1 126 ? 9.185 7.221 -16.237 1.00 93.44 126 ALA A C 1
ATOM 998 O O . ALA A 1 126 ? 10.381 7.403 -16.001 1.00 93.44 126 ALA A O 1
ATOM 999 N N . GLY A 1 127 ? 8.236 8.014 -15.751 1.00 95.19 127 GLY A N 1
ATOM 1000 C CA . GLY A 1 127 ? 8.490 9.221 -14.977 1.00 95.19 127 GLY A CA 1
ATOM 1001 C C . GLY A 1 127 ? 8.889 8.917 -13.535 1.00 95.19 127 GLY A C 1
ATOM 1002 O O . GLY A 1 127 ? 9.899 8.268 -13.255 1.00 95.19 127 GLY A O 1
ATOM 1003 N N . THR A 1 128 ? 8.101 9.420 -12.593 1.00 97.25 128 THR A N 1
ATOM 1004 C CA . THR A 1 128 ? 8.439 9.382 -11.167 1.00 97.25 128 THR A CA 1
ATOM 1005 C C . THR A 1 128 ? 7.665 8.285 -10.444 1.00 97.25 128 THR A C 1
ATOM 1007 O O . THR A 1 128 ? 6.451 8.155 -10.598 1.00 97.25 128 THR A O 1
ATOM 1010 N N . PHE A 1 129 ? 8.379 7.518 -9.626 1.00 97.81 129 PHE A N 1
ATOM 1011 C CA . PHE A 1 129 ? 7.835 6.642 -8.601 1.00 97.81 129 PHE A CA 1
ATOM 1012 C C . PHE A 1 129 ? 7.701 7.421 -7.289 1.00 97.81 129 PHE A C 1
ATOM 1014 O O . PHE A 1 129 ? 8.676 8.016 -6.822 1.00 97.81 129 PHE A O 1
ATOM 1021 N N . ARG A 1 130 ? 6.520 7.376 -6.672 1.00 98.19 130 ARG A N 1
ATOM 1022 C CA . ARG A 1 130 ? 6.244 7.941 -5.347 1.00 98.19 130 ARG A CA 1
ATOM 1023 C C . ARG A 1 130 ? 5.619 6.897 -4.439 1.00 98.19 130 ARG A C 1
ATOM 1025 O O . ARG A 1 130 ? 4.657 6.245 -4.831 1.00 98.19 130 ARG A O 1
ATOM 1032 N N . LEU A 1 131 ? 6.115 6.789 -3.211 1.00 98.12 131 LEU A N 1
ATOM 1033 C CA . LEU A 1 131 ? 5.443 6.096 -2.113 1.00 98.12 131 LEU A CA 1
ATOM 1034 C C . LEU A 1 131 ? 4.989 7.130 -1.085 1.00 98.12 131 LEU A C 1
ATOM 1036 O O . LEU A 1 131 ? 5.802 7.878 -0.545 1.00 98.12 131 LEU A O 1
ATOM 1040 N N . ILE A 1 132 ? 3.693 7.151 -0.800 1.00 98.06 132 ILE A N 1
ATOM 1041 C CA . ILE A 1 132 ? 3.040 8.195 -0.013 1.00 98.06 132 ILE A CA 1
ATOM 1042 C C . ILE A 1 132 ? 2.275 7.541 1.139 1.00 98.06 132 ILE A C 1
ATOM 1044 O O . ILE A 1 132 ? 1.507 6.603 0.915 1.00 98.06 132 ILE A O 1
ATOM 1048 N N . ASN A 1 133 ? 2.424 8.053 2.363 1.00 97.38 133 ASN A N 1
ATOM 1049 C CA . ASN A 1 133 ? 1.484 7.752 3.444 1.00 97.38 133 ASN A CA 1
ATOM 1050 C C . ASN A 1 133 ? 0.192 8.542 3.184 1.00 97.38 133 ASN A C 1
ATOM 1052 O O . ASN A 1 133 ? 0.163 9.767 3.291 1.00 97.38 133 ASN A O 1
ATOM 1056 N N . ALA A 1 134 ? -0.895 7.859 2.828 1.00 96.62 134 ALA A N 1
ATOM 1057 C CA . ALA A 1 134 ? -2.153 8.494 2.429 1.00 96.62 134 ALA A CA 1
ATOM 1058 C C . ALA A 1 134 ? -2.827 9.275 3.578 1.00 96.62 134 ALA A C 1
ATOM 1060 O O . ALA A 1 134 ? -3.616 10.206 3.345 1.00 96.62 134 ALA A O 1
ATOM 1061 N N . CYS A 1 135 ? -2.510 8.918 4.825 1.00 94.88 135 CYS A N 1
ATOM 1062 C CA . CYS A 1 135 ? -3.029 9.589 6.004 1.00 94.88 135 CYS A CA 1
ATOM 1063 C C . CYS A 1 135 ? -2.301 10.917 6.251 1.00 94.88 135 CYS A C 1
ATOM 1065 O O . CYS A 1 135 ? -2.947 11.967 6.191 1.00 94.88 135 CYS A O 1
ATOM 1067 N N . SER A 1 136 ? -0.977 10.892 6.436 1.00 94.75 136 SER A N 1
ATOM 1068 C CA . SER A 1 136 ? -0.165 12.096 6.698 1.00 94.75 136 SER A CA 1
ATOM 1069 C C . SER A 1 136 ? 0.101 12.950 5.449 1.00 94.75 136 SER A C 1
ATOM 1071 O O . SER A 1 136 ? 0.396 14.143 5.561 1.00 94.75 136 SER A O 1
ATOM 1073 N N . ARG A 1 137 ? -0.057 12.356 4.256 1.00 95.69 137 ARG A N 1
ATOM 1074 C CA . ARG A 1 137 ? 0.377 12.874 2.942 1.00 95.69 137 ARG A CA 1
ATOM 1075 C C . ARG A 1 137 ? 1.889 13.069 2.828 1.00 95.69 137 ARG A C 1
ATOM 1077 O O . ARG A 1 137 ? 2.350 13.818 1.971 1.00 95.69 137 ARG A O 1
ATOM 1084 N N . GLU A 1 138 ? 2.65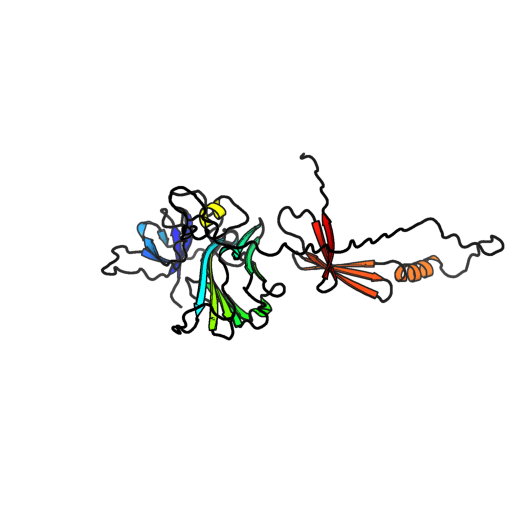2 12.417 3.693 1.00 96.25 138 GLU A N 1
ATOM 1085 C CA . GLU A 1 138 ? 4.105 12.413 3.622 1.00 96.25 138 GLU A CA 1
ATOM 1086 C C . GLU A 1 138 ? 4.574 11.548 2.449 1.00 96.25 138 GLU A C 1
ATOM 1088 O O . GLU A 1 138 ? 4.123 10.410 2.282 1.00 96.25 138 GLU A O 1
ATOM 1093 N N . VAL A 1 139 ? 5.488 12.091 1.644 1.00 97.75 139 VAL A N 1
ATOM 1094 C CA . VAL A 1 139 ? 6.181 11.347 0.592 1.00 97.75 139 VAL A CA 1
ATOM 1095 C C . VAL A 1 139 ? 7.365 10.634 1.236 1.00 97.75 139 VAL A C 1
ATOM 1097 O O . VAL A 1 139 ? 8.355 11.261 1.598 1.00 97.75 139 VAL A O 1
ATOM 1100 N N . ILE A 1 140 ? 7.236 9.321 1.402 1.00 97.31 140 ILE A N 1
ATOM 1101 C CA . ILE A 1 140 ? 8.246 8.461 2.032 1.00 97.31 140 ILE A CA 1
ATOM 1102 C C . ILE A 1 140 ? 9.412 8.231 1.074 1.00 97.31 140 ILE A C 1
ATOM 1104 O O . ILE A 1 140 ? 10.567 8.148 1.484 1.00 97.31 140 ILE A O 1
ATOM 1108 N N . GLU A 1 141 ? 9.105 8.108 -0.214 1.00 97.88 141 GLU A N 1
ATOM 1109 C CA . GLU A 1 141 ? 10.100 7.916 -1.256 1.00 97.88 141 GLU A CA 1
ATOM 1110 C C . GLU A 1 141 ? 9.638 8.561 -2.557 1.00 97.88 141 GLU A C 1
ATOM 1112 O O . GLU A 1 141 ? 8.488 8.394 -2.959 1.00 97.88 141 GLU A O 1
ATOM 1117 N N . GLU A 1 142 ? 10.556 9.255 -3.227 1.00 98.00 142 GLU A N 1
ATOM 1118 C CA . GLU A 1 142 ? 10.361 9.821 -4.558 1.00 98.00 142 GLU A CA 1
ATOM 1119 C C . GLU A 1 142 ? 11.635 9.642 -5.379 1.00 98.00 142 GLU A C 1
ATOM 1121 O O . GLU A 1 142 ? 12.698 10.127 -4.988 1.00 98.00 142 GLU A O 1
ATOM 1126 N N . LYS A 1 143 ? 11.542 8.907 -6.491 1.00 98.00 143 LYS A N 1
ATOM 1127 C CA . LYS A 1 143 ? 12.671 8.603 -7.385 1.00 98.00 143 LYS A CA 1
ATOM 1128 C C . LYS A 1 143 ? 12.182 8.392 -8.818 1.00 98.00 143 LYS A C 1
ATOM 1130 O O . LYS A 1 143 ? 11.010 8.072 -9.009 1.00 98.00 143 LYS A O 1
ATOM 1135 N N . PRO A 1 144 ? 13.048 8.492 -9.835 1.00 97.88 144 PRO A N 1
ATOM 1136 C CA . PRO A 1 144 ? 12.727 8.006 -11.175 1.00 97.88 144 PRO A CA 1
ATOM 1137 C C . PRO A 1 144 ? 12.327 6.521 -11.159 1.00 97.88 144 PRO A C 1
ATOM 1139 O O . PRO A 1 144 ? 12.967 5.718 -10.476 1.00 97.88 144 PRO A O 1
ATOM 1142 N N . VAL A 1 145 ? 11.313 6.129 -11.942 1.00 96.81 145 VAL A N 1
ATOM 1143 C CA . VAL A 1 145 ? 10.833 4.730 -12.003 1.00 96.81 145 VAL A CA 1
ATOM 1144 C C . VAL A 1 145 ? 11.970 3.763 -12.338 1.00 96.81 145 VAL A C 1
ATOM 1146 O O . VAL A 1 145 ? 12.082 2.717 -11.699 1.00 96.81 145 VAL A O 1
ATOM 1149 N N . ARG A 1 146 ? 12.868 4.139 -13.258 1.00 96.31 146 ARG A N 1
ATOM 1150 C CA . ARG A 1 146 ? 14.037 3.333 -13.654 1.00 96.31 146 ARG A CA 1
ATOM 1151 C C . ARG A 1 146 ? 14.940 2.901 -12.495 1.00 96.31 146 ARG A C 1
ATOM 1153 O O . ARG A 1 146 ? 15.594 1.873 -12.595 1.00 96.31 146 ARG A O 1
ATOM 1160 N N . GLU A 1 147 ? 14.965 3.653 -11.394 1.00 96.19 147 GLU A N 1
ATOM 1161 C CA . GLU A 1 147 ? 15.767 3.327 -10.205 1.00 96.19 147 GLU A CA 1
ATOM 1162 C C . GLU A 1 147 ? 15.068 2.331 -9.268 1.00 96.19 147 GLU A C 1
ATOM 1164 O O . GLU A 1 147 ? 15.690 1.805 -8.346 1.00 96.19 147 GLU A O 1
ATOM 1169 N N . ARG A 1 148 ? 13.774 2.062 -9.487 1.00 96.50 148 ARG A N 1
ATOM 1170 C CA . ARG A 1 148 ? 12.998 1.044 -8.761 1.00 96.50 148 ARG A CA 1
ATOM 1171 C C . ARG A 1 148 ? 12.658 -0.186 -9.595 1.00 96.50 148 ARG A C 1
ATOM 1173 O O . ARG A 1 148 ? 12.079 -1.128 -9.050 1.00 96.50 148 ARG A O 1
ATOM 1180 N N . LEU A 1 149 ? 13.021 -0.200 -10.877 1.00 94.50 149 LEU A N 1
ATOM 1181 C CA . LEU A 1 149 ? 12.829 -1.365 -11.727 1.00 94.50 149 LEU A CA 1
ATOM 1182 C C . LEU A 1 149 ? 13.758 -2.509 -11.312 1.00 94.50 149 LEU A C 1
ATOM 1184 O O . LEU A 1 149 ? 14.962 -2.341 -11.140 1.00 94.50 149 LEU A O 1
ATOM 1188 N N . ASN A 1 150 ? 13.182 -3.701 -11.221 1.00 91.88 150 ASN A N 1
ATOM 1189 C CA . ASN A 1 150 ? 13.893 -4.962 -11.285 1.00 91.88 150 ASN A CA 1
ATOM 1190 C C . ASN A 1 150 ? 13.693 -5.541 -12.697 1.00 91.88 150 ASN A C 1
ATOM 1192 O O . ASN A 1 150 ? 12.595 -5.964 -13.069 1.00 91.88 150 ASN A O 1
ATOM 1196 N N . GLY A 1 151 ? 14.739 -5.488 -13.523 1.00 91.94 151 GLY A N 1
ATOM 1197 C CA . GLY A 1 151 ? 14.642 -5.776 -14.955 1.00 91.94 151 GLY A CA 1
ATOM 1198 C C . GLY A 1 151 ? 14.014 -4.616 -15.739 1.00 91.94 151 GLY A C 1
ATOM 1199 O O . GLY A 1 151 ? 14.327 -3.458 -15.490 1.00 91.94 151 GLY A O 1
ATOM 1200 N N . GLY A 1 152 ? 13.154 -4.918 -16.720 1.00 90.44 152 GLY A N 1
ATOM 1201 C CA . GLY A 1 152 ? 12.587 -3.904 -17.628 1.00 90.44 152 GLY A CA 1
ATOM 1202 C C . GLY A 1 152 ? 11.189 -3.382 -17.272 1.00 90.44 152 GLY A C 1
ATOM 1203 O O . GLY A 1 152 ? 10.782 -2.337 -17.779 1.00 90.44 152 GLY A O 1
ATOM 1204 N N . THR A 1 153 ? 10.432 -4.105 -16.442 1.00 93.44 153 THR A N 1
ATOM 1205 C CA . THR A 1 153 ? 9.009 -3.797 -16.184 1.00 93.44 153 THR A CA 1
ATOM 1206 C C . THR A 1 153 ? 8.568 -4.009 -14.741 1.00 93.44 153 THR A C 1
ATOM 1208 O O . THR A 1 153 ? 7.503 -3.536 -14.370 1.00 93.44 153 THR A O 1
ATOM 1211 N N . MET A 1 154 ? 9.291 -4.788 -13.938 1.00 96.19 154 MET A N 1
ATOM 1212 C CA . MET A 1 154 ? 8.823 -5.174 -12.607 1.00 96.19 154 MET A CA 1
ATOM 1213 C C . MET A 1 154 ? 9.300 -4.164 -11.568 1.00 96.19 154 MET A C 1
ATOM 1215 O O . MET A 1 154 ? 10.446 -3.734 -11.617 1.00 96.19 154 MET A O 1
ATOM 1219 N N . ILE A 1 155 ? 8.448 -3.820 -10.608 1.00 96.31 155 ILE A N 1
ATOM 1220 C CA . ILE A 1 155 ? 8.821 -3.042 -9.423 1.00 96.31 155 ILE A CA 1
ATOM 1221 C C . ILE A 1 155 ? 8.630 -3.935 -8.201 1.00 96.31 155 ILE A C 1
ATOM 1223 O O . ILE A 1 155 ? 7.588 -4.575 -8.059 1.00 96.31 155 ILE A O 1
ATOM 1227 N N . LEU A 1 156 ? 9.640 -3.970 -7.328 1.00 95.19 156 LEU A N 1
ATOM 1228 C CA . LEU A 1 156 ? 9.613 -4.676 -6.048 1.00 95.19 156 LEU A CA 1
ATOM 1229 C C . LEU A 1 156 ? 9.817 -3.682 -4.905 1.00 95.19 156 LEU A C 1
ATOM 1231 O O . LEU A 1 156 ? 10.799 -2.937 -4.876 1.00 95.19 156 LEU A O 1
ATOM 1235 N N . THR A 1 157 ? 8.918 -3.702 -3.928 1.00 95.56 157 THR A N 1
ATOM 1236 C CA . THR A 1 157 ? 8.997 -2.846 -2.743 1.00 95.56 157 THR A CA 1
ATOM 1237 C C . THR A 1 157 ? 8.929 -3.704 -1.491 1.00 95.56 157 THR A C 1
ATOM 1239 O O . THR A 1 157 ? 7.912 -4.335 -1.212 1.00 95.56 157 THR A O 1
ATOM 1242 N N . ASN A 1 158 ? 10.019 -3.703 -0.718 1.00 94.88 158 ASN A N 1
ATOM 1243 C CA . ASN A 1 158 ? 10.021 -4.245 0.635 1.00 94.88 158 ASN A CA 1
ATOM 1244 C C . ASN A 1 158 ? 9.177 -3.335 1.532 1.00 94.88 158 ASN A C 1
ATOM 1246 O O . ASN A 1 158 ? 9.525 -2.171 1.725 1.00 94.88 158 ASN A O 1
ATOM 1250 N N . THR A 1 159 ? 8.083 -3.859 2.076 1.00 95.00 159 THR A N 1
ATOM 1251 C CA . THR A 1 159 ? 7.185 -3.091 2.939 1.00 95.00 159 THR A CA 1
ATOM 1252 C C . THR A 1 159 ? 7.549 -3.183 4.413 1.00 95.00 159 THR A C 1
ATOM 1254 O O . THR A 1 159 ? 6.951 -2.464 5.212 1.00 95.00 159 THR A O 1
ATOM 1257 N N . LEU A 1 160 ? 8.528 -4.015 4.799 1.00 93.00 160 LEU A N 1
ATOM 1258 C CA . LEU A 1 160 ? 8.958 -4.184 6.191 1.00 93.00 160 LEU A CA 1
ATOM 1259 C C . LEU A 1 160 ? 9.281 -2.849 6.886 1.00 93.00 160 LEU A C 1
ATOM 1261 O O . LEU A 1 160 ? 8.750 -2.652 7.972 1.00 93.00 160 LEU A O 1
ATOM 1265 N N . PRO A 1 161 ? 10.025 -1.896 6.283 1.00 93.94 161 PRO A N 1
ATOM 1266 C CA . PRO A 1 161 ? 10.399 -0.649 6.959 1.00 93.94 161 PRO A CA 1
ATOM 1267 C C . PRO A 1 161 ? 9.239 0.316 7.235 1.00 93.94 161 PRO A C 1
ATOM 1269 O O . PRO A 1 161 ? 9.440 1.324 7.904 1.00 93.94 161 PRO A O 1
ATOM 1272 N N . TYR A 1 162 ? 8.041 0.064 6.702 1.00 94.69 162 TYR A N 1
ATOM 1273 C CA . TYR A 1 162 ? 6.906 0.974 6.854 1.00 94.69 162 TYR A CA 1
ATOM 1274 C C . TYR A 1 162 ? 6.079 0.610 8.095 1.00 94.69 162 TYR A C 1
ATOM 1276 O O . TYR A 1 162 ? 5.819 -0.574 8.315 1.00 94.69 162 TYR A O 1
ATOM 1284 N N . PRO A 1 163 ? 5.650 1.569 8.929 1.00 94.69 163 PRO A N 1
ATOM 1285 C CA . PRO A 1 163 ? 4.774 1.266 10.060 1.00 94.69 163 PRO A CA 1
ATOM 1286 C C . PRO A 1 163 ? 3.372 0.807 9.595 1.00 94.69 163 PRO A C 1
ATOM 1288 O O . PRO A 1 163 ? 3.050 0.859 8.410 1.00 94.69 163 PRO A O 1
ATOM 1291 N N . PRO A 1 164 ? 2.497 0.338 10.499 1.00 95.69 164 PRO A N 1
ATOM 1292 C CA . PRO A 1 164 ? 1.083 0.165 10.177 1.00 95.69 164 PRO A CA 1
ATOM 1293 C C . PRO A 1 164 ? 0.455 1.487 9.722 1.00 95.69 164 PRO A C 1
ATOM 1295 O O . PRO A 1 164 ? 0.622 2.511 10.387 1.00 95.69 164 PRO A O 1
ATOM 1298 N N . GLY A 1 165 ? -0.285 1.470 8.616 1.00 96.44 165 GLY A N 1
ATOM 1299 C CA . GLY A 1 165 ? -0.805 2.686 8.002 1.00 96.44 165 GLY A CA 1
ATOM 1300 C C . GLY A 1 165 ? -1.437 2.472 6.630 1.00 96.44 165 GLY A C 1
ATOM 1301 O O . GLY A 1 165 ? -1.689 1.345 6.198 1.00 96.44 165 GLY A O 1
ATOM 1302 N N . PHE A 1 166 ? -1.691 3.590 5.956 1.00 97.75 166 PHE A N 1
ATOM 1303 C CA . PHE A 1 166 ? -2.327 3.656 4.645 1.00 97.75 166 PHE A CA 1
ATOM 1304 C C . PHE A 1 166 ? -1.326 4.158 3.620 1.00 97.75 166 PHE A C 1
ATOM 1306 O O . PHE A 1 166 ? -0.748 5.229 3.812 1.00 97.75 166 PHE A O 1
ATOM 1313 N N . TYR A 1 167 ? -1.150 3.426 2.528 1.00 98.12 167 TYR A N 1
ATOM 1314 C CA . TYR A 1 167 ? -0.095 3.712 1.568 1.00 98.12 167 TYR A CA 1
ATOM 1315 C C . TYR A 1 167 ? -0.629 3.786 0.149 1.00 98.12 167 TYR A C 1
ATOM 1317 O O . TYR A 1 167 ? -1.482 2.997 -0.258 1.00 98.12 167 TYR A O 1
ATOM 1325 N N . THR A 1 168 ? -0.064 4.723 -0.604 1.00 98.00 168 THR A N 1
ATOM 1326 C CA . THR A 1 168 ? -0.299 4.886 -2.032 1.00 98.00 168 THR A CA 1
ATOM 1327 C C . THR A 1 168 ? 1.041 4.867 -2.748 1.00 98.00 168 THR A C 1
ATOM 1329 O O . THR A 1 168 ? 1.934 5.645 -2.416 1.00 98.00 168 THR A O 1
ATOM 1332 N N . ILE A 1 169 ? 1.177 3.988 -3.733 1.00 98.06 169 ILE A N 1
ATOM 1333 C CA . ILE A 1 169 ? 2.252 4.028 -4.720 1.00 98.06 169 ILE A CA 1
ATOM 1334 C C . ILE A 1 169 ? 1.706 4.689 -5.977 1.00 98.06 169 ILE A C 1
ATOM 1336 O O . ILE A 1 169 ? 0.652 4.287 -6.469 1.00 98.06 169 ILE A O 1
ATOM 1340 N N . GLU A 1 170 ? 2.438 5.663 -6.505 1.00 97.62 170 GLU A N 1
ATOM 1341 C CA . GLU A 1 170 ? 2.173 6.279 -7.801 1.00 97.62 170 GLU A CA 1
ATOM 1342 C C . GLU A 1 170 ? 3.380 6.076 -8.718 1.00 97.62 170 GLU A C 1
ATOM 1344 O O . GLU A 1 170 ? 4.516 6.327 -8.319 1.00 97.62 170 GLU A O 1
ATOM 1349 N N . ALA A 1 171 ? 3.141 5.602 -9.938 1.00 96.94 171 ALA A N 1
ATOM 1350 C CA . ALA A 1 171 ? 4.152 5.482 -10.983 1.00 96.94 171 ALA A CA 1
ATOM 1351 C C . ALA A 1 171 ? 3.665 6.252 -12.212 1.00 96.94 171 ALA A C 1
ATOM 1353 O O . ALA A 1 171 ? 2.766 5.795 -12.924 1.00 96.94 171 ALA A O 1
ATOM 1354 N N . GLY A 1 172 ? 4.218 7.450 -12.402 1.00 94.88 172 GLY A N 1
ATOM 1355 C CA . GLY A 1 172 ? 3.866 8.343 -13.502 1.00 94.88 172 GLY A CA 1
ATOM 1356 C C . GLY A 1 172 ? 4.631 8.032 -14.786 1.00 94.88 172 GLY A C 1
ATOM 1357 O O . GLY A 1 172 ? 5.724 7.467 -14.753 1.00 94.88 172 GLY A O 1
ATOM 1358 N N . TRP A 1 173 ? 4.077 8.462 -15.912 1.00 93.94 173 TRP A N 1
ATOM 1359 C CA . TRP A 1 173 ? 4.675 8.421 -17.243 1.00 93.94 173 TRP A CA 1
ATOM 1360 C C . TRP A 1 173 ? 4.840 9.839 -17.808 1.00 93.94 173 TRP A C 1
ATOM 1362 O O . TRP A 1 173 ? 4.162 10.761 -17.347 1.00 93.94 173 TRP A O 1
ATOM 1372 N N . PRO A 1 174 ? 5.725 10.041 -18.804 1.00 91.12 174 PRO A N 1
ATOM 1373 C CA . PRO A 1 174 ? 5.931 11.354 -19.421 1.00 91.12 174 PRO A CA 1
ATOM 1374 C C . PRO A 1 174 ? 4.683 11.954 -20.076 1.00 91.12 174 PRO A C 1
ATOM 1376 O O . PRO A 1 174 ? 4.617 13.165 -20.250 1.00 91.12 174 PRO A O 1
ATOM 1379 N N . ASP A 1 175 ? 3.701 11.127 -20.438 1.00 89.25 175 ASP A N 1
ATOM 1380 C CA . ASP A 1 175 ? 2.419 11.567 -20.990 1.00 89.25 175 ASP A CA 1
ATOM 1381 C C . ASP A 1 175 ? 1.420 12.020 -19.910 1.00 89.25 175 ASP A C 1
ATOM 1383 O O . ASP A 1 175 ? 0.312 12.399 -20.255 1.00 89.25 175 ASP A O 1
ATOM 1387 N N . HIS A 1 176 ? 1.802 12.054 -18.628 1.00 92.31 176 HIS A N 1
ATOM 1388 C CA . HIS A 1 176 ? 0.933 12.311 -17.467 1.00 92.31 176 HIS A CA 1
ATOM 1389 C C . HIS A 1 176 ? 0.021 11.137 -17.082 1.00 92.31 176 HIS A C 1
ATOM 1391 O O . HIS A 1 176 ? -0.758 11.249 -16.126 1.00 92.31 176 HIS A O 1
ATOM 1397 N N . TRP A 1 177 ? 0.129 9.987 -17.752 1.00 93.75 177 TRP A N 1
ATOM 1398 C CA . TRP A 1 177 ? -0.537 8.771 -17.303 1.00 93.75 177 TRP A CA 1
ATOM 1399 C C . TRP A 1 177 ? 0.095 8.273 -16.006 1.00 93.75 177 TRP A C 1
ATOM 1401 O O . TRP A 1 177 ? 1.315 8.216 -15.873 1.00 93.75 177 TRP A O 1
ATOM 1411 N N . THR A 1 178 ? -0.722 7.917 -15.022 1.00 95.38 178 THR A N 1
ATOM 1412 C CA . THR A 1 178 ? -0.242 7.504 -13.702 1.00 95.38 178 THR A CA 1
ATOM 1413 C C . THR A 1 178 ? -0.932 6.229 -13.259 1.00 95.38 178 THR A C 1
ATOM 1415 O O . THR A 1 178 ? -2.160 6.132 -13.236 1.00 95.38 178 THR A O 1
ATOM 1418 N N . HIS A 1 179 ? -0.129 5.253 -12.848 1.00 96.31 179 HIS A N 1
ATOM 1419 C CA . HIS A 1 179 ? -0.615 4.065 -12.158 1.00 96.31 179 HIS A CA 1
ATOM 1420 C C . HIS A 1 179 ? -0.635 4.330 -10.659 1.00 96.31 179 HIS A C 1
ATOM 1422 O O . HIS A 1 179 ? 0.365 4.786 -10.105 1.00 96.31 179 HIS A O 1
ATOM 1428 N N . ARG A 1 180 ? -1.746 4.012 -9.996 1.00 97.06 180 ARG A N 1
ATOM 1429 C CA . ARG A 1 180 ? -1.912 4.146 -8.550 1.00 97.06 180 ARG A CA 1
ATOM 1430 C C . ARG A 1 180 ? -2.292 2.821 -7.921 1.00 97.06 180 ARG A C 1
ATOM 1432 O O . ARG A 1 180 ? -3.299 2.215 -8.276 1.00 97.06 180 ARG A O 1
ATOM 1439 N N . ILE A 1 181 ? -1.506 2.423 -6.932 1.00 97.56 181 ILE A N 1
ATOM 1440 C CA . ILE A 1 181 ? -1.692 1.204 -6.152 1.00 97.56 181 ILE A CA 1
ATOM 1441 C C . ILE A 1 181 ? -1.877 1.618 -4.696 1.00 97.56 181 ILE A C 1
ATOM 1443 O O . ILE A 1 181 ? -1.017 2.293 -4.133 1.00 97.56 181 ILE A O 1
ATOM 1447 N N . GLN A 1 182 ? -2.990 1.225 -4.086 1.00 97.69 182 GLN A N 1
ATOM 1448 C CA . GLN A 1 182 ? -3.303 1.519 -2.689 1.00 97.69 182 GLN A CA 1
ATOM 1449 C C . GLN A 1 182 ? -3.280 0.233 -1.873 1.00 97.69 182 GLN A C 1
ATOM 1451 O O . GLN A 1 182 ? -3.760 -0.813 -2.320 1.00 97.69 182 GLN A O 1
ATOM 1456 N N . PHE A 1 183 ? -2.705 0.307 -0.677 1.00 97.56 183 PHE A N 1
ATOM 1457 C CA . PHE A 1 183 ? -2.681 -0.813 0.251 1.00 97.56 183 PHE A CA 1
ATOM 1458 C C . PHE A 1 183 ? -2.696 -0.341 1.705 1.00 97.56 183 PHE A C 1
ATOM 1460 O O . PHE A 1 183 ? -2.256 0.761 2.044 1.00 97.56 183 PHE A O 1
ATOM 1467 N N . ILE A 1 184 ? -3.182 -1.215 2.581 1.00 97.00 184 ILE A N 1
ATOM 1468 C CA . ILE A 1 184 ? -3.203 -1.010 4.030 1.00 97.00 184 ILE A CA 1
ATOM 1469 C C . ILE A 1 184 ? -2.165 -1.930 4.655 1.00 97.00 184 ILE A C 1
ATOM 1471 O O . ILE A 1 184 ? -2.169 -3.131 4.386 1.00 97.00 184 ILE A O 1
ATOM 1475 N N . LYS A 1 185 ? -1.304 -1.393 5.521 1.00 96.75 185 LYS A N 1
ATOM 1476 C CA . LYS A 1 185 ? -0.456 -2.193 6.406 1.00 96.75 185 LYS A CA 1
ATOM 1477 C C . LYS A 1 185 ? -1.084 -2.248 7.794 1.00 96.75 185 LYS A C 1
ATOM 1479 O O . LYS A 1 185 ? -1.263 -1.220 8.442 1.00 96.75 185 LYS A O 1
ATOM 1484 N N . PHE A 1 186 ? -1.438 -3.444 8.242 1.00 95.81 186 PHE A N 1
ATOM 1485 C CA . PHE A 1 186 ? -2.061 -3.663 9.543 1.00 95.81 186 PHE A CA 1
ATOM 1486 C C . PHE A 1 186 ? -1.018 -3.721 10.664 1.00 95.81 186 PHE A C 1
ATOM 1488 O O . PHE A 1 186 ? 0.178 -3.821 10.405 1.00 95.81 186 PHE A O 1
ATOM 1495 N N . THR A 1 187 ? -1.462 -3.672 11.922 1.00 95.12 187 THR A N 1
ATOM 1496 C CA . THR A 1 187 ? -0.607 -4.054 13.058 1.00 95.12 187 THR A CA 1
ATOM 1497 C C . THR A 1 187 ? -0.337 -5.563 13.016 1.00 95.12 187 THR A C 1
ATOM 1499 O O . THR A 1 187 ? -1.157 -6.329 12.505 1.00 95.12 187 THR A O 1
ATOM 1502 N N . GLU A 1 188 ? 0.803 -6.012 13.548 1.00 93.25 188 GLU A N 1
ATOM 1503 C CA . GLU A 1 188 ? 1.124 -7.440 13.658 1.00 93.25 188 GLU A CA 1
ATOM 1504 C C . GLU A 1 188 ? -0.029 -8.246 14.279 1.00 93.25 188 GLU A C 1
ATOM 1506 O O . GLU A 1 188 ? -0.691 -7.818 15.229 1.00 93.25 188 GLU A O 1
ATOM 1511 N N . GLY A 1 189 ? -0.295 -9.414 13.693 1.00 92.38 189 GLY A N 1
ATOM 1512 C CA . GLY A 1 189 ? -1.403 -10.281 14.076 1.00 92.38 189 GLY A CA 1
ATOM 1513 C C . GLY A 1 189 ? -2.754 -9.900 13.470 1.00 92.38 189 GLY A C 1
ATOM 1514 O O . GLY A 1 189 ? -3.705 -10.640 13.683 1.00 92.38 189 GLY A O 1
ATOM 1515 N N . PHE A 1 190 ? -2.869 -8.804 12.711 1.00 94.12 190 PHE A N 1
ATOM 1516 C CA . PHE A 1 190 ? -4.096 -8.437 11.998 1.00 94.12 190 PHE A CA 1
ATOM 1517 C C . PHE A 1 190 ? -3.963 -8.590 10.472 1.00 94.12 190 PHE A C 1
ATOM 1519 O O . PHE A 1 190 ? -2.863 -8.434 9.935 1.00 94.12 190 PHE A O 1
ATOM 1526 N N . PRO A 1 191 ? -5.079 -8.847 9.761 1.00 93.00 191 PRO A N 1
ATOM 1527 C CA . PRO A 1 191 ? -6.386 -9.274 10.288 1.00 93.00 191 PRO A CA 1
ATOM 1528 C C . PRO A 1 191 ? -6.319 -10.669 10.953 1.00 93.00 191 PRO A C 1
ATOM 1530 O O . PRO A 1 191 ? -5.598 -11.548 10.484 1.00 93.00 191 PRO A O 1
ATOM 1533 N N . LYS A 1 192 ? -7.051 -10.861 12.062 1.00 91.06 192 LYS A N 1
ATOM 1534 C CA . LYS A 1 192 ? -7.022 -12.067 12.919 1.00 91.06 192 LYS A CA 1
ATOM 1535 C C . LYS A 1 192 ? -7.977 -13.154 12.455 1.00 91.06 192 LYS A C 1
ATOM 1537 O O . LYS A 1 192 ? -7.618 -14.324 12.411 1.00 91.06 192 LYS A O 1
ATOM 1542 N N . THR A 1 193 ? -9.220 -12.773 12.184 1.00 88.88 193 THR A N 1
ATOM 1543 C CA . THR A 1 193 ? -10.307 -13.720 11.917 1.00 88.88 193 THR A CA 1
ATOM 1544 C C . THR A 1 193 ? -11.165 -13.277 10.738 1.00 88.88 193 THR A C 1
ATOM 1546 O O . THR A 1 193 ? -11.330 -12.076 10.522 1.00 88.88 193 THR A O 1
ATOM 1549 N N . PRO A 1 194 ? -11.746 -14.224 9.983 1.00 88.12 194 PRO A N 1
ATOM 1550 C CA . PRO A 1 194 ? -12.827 -13.948 9.040 1.00 88.12 194 PRO A CA 1
ATOM 1551 C C . PRO A 1 194 ? -13.954 -13.144 9.701 1.00 88.12 194 PRO A C 1
ATOM 1553 O O . PRO A 1 194 ? -14.308 -13.411 10.849 1.00 88.12 194 PRO A O 1
ATOM 1556 N N . TYR A 1 195 ? -14.541 -12.190 8.983 1.00 86.44 195 TYR A N 1
ATOM 1557 C CA . TYR A 1 195 ? -15.725 -11.459 9.437 1.00 86.44 195 TYR A CA 1
ATOM 1558 C C . TYR A 1 195 ? -16.761 -11.348 8.311 1.00 86.44 195 TYR A C 1
ATOM 1560 O O . TYR A 1 195 ? -16.412 -11.501 7.133 1.00 86.44 195 TYR A O 1
ATOM 1568 N N . PRO A 1 196 ? -18.046 -11.129 8.649 1.00 85.00 196 PRO A N 1
ATOM 1569 C CA . PRO A 1 196 ? -19.100 -11.027 7.649 1.00 85.00 196 PRO A CA 1
ATOM 1570 C C . PRO A 1 196 ? -18.798 -9.910 6.648 1.00 85.00 196 PRO A C 1
ATOM 1572 O O . PRO A 1 196 ? -18.512 -8.787 7.054 1.00 85.00 196 PRO A O 1
ATOM 1575 N N . LYS A 1 197 ? -18.900 -10.214 5.348 1.00 86.19 197 LYS A N 1
ATOM 1576 C CA . LYS A 1 197 ? -18.633 -9.280 4.236 1.00 86.19 197 LYS A CA 1
ATOM 1577 C C . LYS A 1 197 ? -17.183 -8.786 4.132 1.00 86.19 197 LYS A C 1
ATOM 1579 O O . LYS A 1 197 ? -16.958 -7.731 3.547 1.00 86.19 197 LYS A O 1
ATOM 1584 N N . ALA A 1 198 ? -16.206 -9.520 4.671 1.00 86.25 198 ALA A N 1
ATOM 1585 C CA . ALA A 1 198 ? -14.812 -9.188 4.399 1.00 86.25 198 ALA A CA 1
ATOM 1586 C C . ALA A 1 198 ? -14.553 -9.212 2.876 1.00 86.25 198 ALA A C 1
ATOM 1588 O O . ALA A 1 198 ? -14.967 -10.158 2.202 1.00 86.25 198 ALA A O 1
ATOM 1589 N N . PRO A 1 199 ? -13.888 -8.193 2.317 1.00 88.06 199 PRO A N 1
ATOM 1590 C CA . PRO A 1 199 ? -13.421 -8.224 0.937 1.00 88.06 199 PRO A CA 1
ATOM 1591 C C . PRO A 1 199 ? -12.519 -9.446 0.658 1.00 88.06 199 PRO A C 1
ATOM 1593 O O . PRO A 1 199 ? -11.817 -9.927 1.552 1.00 88.06 199 PRO A O 1
ATOM 1596 N N . ALA A 1 200 ? -12.523 -9.973 -0.573 1.00 86.44 200 ALA A N 1
ATOM 1597 C CA . ALA A 1 200 ? -11.788 -11.199 -0.930 1.00 86.44 200 ALA A CA 1
ATOM 1598 C C . ALA A 1 200 ? -10.280 -11.110 -0.624 1.00 86.44 200 ALA A C 1
ATOM 1600 O O . ALA A 1 200 ? -9.709 -12.002 0.003 1.00 86.44 200 ALA A O 1
ATOM 1601 N N . ASN A 1 201 ? -9.660 -9.981 -0.967 1.00 82.44 201 ASN A N 1
ATOM 1602 C CA . ASN A 1 201 ? -8.286 -9.608 -0.613 1.00 82.44 201 ASN A CA 1
ATOM 1603 C C . ASN A 1 201 ? -7.999 -9.730 0.899 1.00 82.44 201 ASN A C 1
ATOM 1605 O O . ASN A 1 201 ? -6.917 -10.175 1.281 1.00 82.44 201 ASN A O 1
ATOM 1609 N N . ILE A 1 202 ? -8.963 -9.409 1.772 1.00 88.00 202 ILE A N 1
ATOM 1610 C CA . ILE A 1 202 ? -8.816 -9.583 3.225 1.00 88.00 202 ILE A CA 1
ATOM 1611 C C . ILE A 1 202 ? -8.871 -11.063 3.617 1.00 88.00 202 ILE A C 1
ATOM 1613 O O . ILE A 1 202 ? -8.093 -11.494 4.468 1.00 88.00 202 ILE A O 1
ATOM 1617 N N . PHE A 1 203 ? -9.745 -11.868 3.004 1.00 86.75 203 PHE A N 1
ATOM 1618 C CA . PHE A 1 203 ? -9.772 -13.312 3.263 1.00 86.75 203 PHE A CA 1
ATOM 1619 C C . PHE A 1 203 ? -8.454 -13.990 2.875 1.00 86.75 203 PHE A C 1
ATOM 1621 O O . PHE A 1 203 ? -7.940 -14.790 3.663 1.00 86.75 203 PHE A O 1
ATOM 1628 N N . HIS A 1 204 ? -7.880 -13.629 1.725 1.00 83.75 204 HIS A N 1
ATOM 1629 C CA . HIS A 1 204 ? -6.558 -14.107 1.308 1.00 83.75 204 HIS A CA 1
ATOM 1630 C C . HIS A 1 204 ? -5.484 -13.731 2.344 1.00 83.75 204 HIS A C 1
ATOM 1632 O O . HIS A 1 204 ? -4.689 -14.581 2.755 1.00 83.75 204 HIS A O 1
ATOM 1638 N N . ALA A 1 205 ? -5.521 -12.494 2.855 1.00 82.75 205 ALA A N 1
ATOM 1639 C CA . ALA A 1 205 ? -4.632 -12.033 3.924 1.00 82.75 205 ALA A CA 1
ATOM 1640 C C . ALA A 1 205 ? -4.783 -12.827 5.223 1.00 82.75 205 ALA A C 1
ATOM 1642 O O . ALA A 1 205 ? -3.784 -13.205 5.838 1.00 82.75 205 ALA A O 1
ATOM 1643 N N . ILE A 1 206 ? -6.010 -13.128 5.644 1.00 84.62 206 ILE A N 1
ATOM 1644 C CA . ILE A 1 206 ? -6.273 -13.915 6.858 1.00 84.62 206 ILE A CA 1
ATOM 1645 C C . ILE A 1 206 ? -5.705 -15.332 6.724 1.00 84.62 206 ILE A C 1
ATOM 1647 O O . ILE A 1 206 ? -5.076 -15.824 7.659 1.00 84.62 206 ILE A O 1
ATOM 1651 N N . ARG A 1 207 ? -5.877 -15.966 5.560 1.00 84.19 207 ARG A N 1
ATOM 1652 C CA . ARG A 1 207 ? -5.452 -17.351 5.306 1.00 84.19 207 ARG A CA 1
ATOM 1653 C C . ARG A 1 207 ? -3.949 -17.527 5.076 1.00 84.19 207 ARG A C 1
ATOM 1655 O O . ARG A 1 207 ? -3.515 -18.659 4.899 1.00 84.19 207 ARG A O 1
ATOM 1662 N N . ASN A 1 208 ? -3.164 -16.444 5.106 1.00 73.94 208 ASN A N 1
ATOM 1663 C CA . ASN A 1 208 ? -1.752 -16.448 4.699 1.00 73.94 208 ASN A CA 1
ATOM 1664 C C . ASN A 1 208 ? -1.559 -17.016 3.285 1.00 73.94 208 ASN A C 1
ATOM 1666 O O . ASN A 1 208 ? -0.539 -17.638 3.001 1.00 73.94 208 ASN A O 1
ATOM 1670 N N . GLU A 1 209 ? -2.544 -16.839 2.405 1.00 76.31 209 GLU A N 1
ATOM 1671 C CA . GLU A 1 209 ? -2.353 -17.206 1.009 1.00 76.31 209 GLU A CA 1
ATOM 1672 C C . GLU A 1 209 ? -1.317 -16.237 0.431 1.00 76.31 209 GLU A C 1
ATOM 1674 O O . GLU A 1 209 ? -1.511 -15.026 0.491 1.00 76.31 209 GLU A O 1
ATOM 1679 N N . GLU A 1 210 ? -0.202 -16.760 -0.090 1.00 58.94 210 GLU A N 1
ATOM 1680 C CA . GLU A 1 210 ? 0.965 -15.973 -0.539 1.00 58.94 210 GLU A CA 1
ATOM 1681 C C . GLU A 1 210 ? 0.632 -14.938 -1.629 1.00 58.94 210 GLU A C 1
ATOM 1683 O O . GLU A 1 210 ? 1.445 -14.073 -1.946 1.00 58.94 210 GLU A O 1
ATOM 1688 N N . LEU A 1 211 ? -0.564 -15.033 -2.211 1.00 60.50 211 LEU A N 1
ATOM 1689 C CA . LEU A 1 211 ? -1.066 -14.191 -3.280 1.00 60.50 211 LEU A CA 1
ATOM 1690 C C . LEU A 1 211 ? -2.318 -13.443 -2.834 1.00 60.50 211 LEU A C 1
ATOM 1692 O O . LEU A 1 211 ? -3.434 -13.953 -2.900 1.00 60.50 211 LEU A O 1
ATOM 1696 N N . HIS A 1 212 ? -2.134 -12.191 -2.424 1.00 59.09 212 HIS A N 1
ATOM 1697 C CA . HIS A 1 212 ? -3.243 -11.258 -2.243 1.00 59.09 212 HIS A CA 1
ATOM 1698 C C . HIS A 1 212 ? -3.563 -10.597 -3.582 1.00 59.09 212 HIS A C 1
ATOM 1700 O O . HIS A 1 212 ? -2.951 -9.595 -3.949 1.00 59.09 212 HIS A O 1
ATOM 1706 N N . LEU A 1 213 ? -4.498 -11.192 -4.319 1.00 62.00 213 LEU A N 1
ATOM 1707 C CA . LEU A 1 213 ? -5.071 -10.589 -5.517 1.00 62.00 213 LEU A CA 1
ATOM 1708 C C . LEU A 1 213 ? -6.299 -9.764 -5.119 1.00 62.00 213 LEU A C 1
ATOM 1710 O O . LEU A 1 213 ? -7.051 -10.145 -4.216 1.00 62.00 213 LEU A O 1
ATOM 1714 N N . LEU A 1 214 ? -6.510 -8.630 -5.790 1.00 64.62 214 LEU A N 1
ATOM 1715 C CA . LEU A 1 214 ? -7.835 -8.015 -5.782 1.00 64.62 214 LEU A CA 1
ATOM 1716 C C . LEU A 1 214 ? -8.823 -9.005 -6.415 1.00 64.62 214 LEU A C 1
ATOM 1718 O O . LEU A 1 214 ? -8.430 -9.720 -7.344 1.00 64.62 214 LEU A O 1
ATOM 1722 N N . PRO A 1 215 ? -10.072 -9.084 -5.915 1.00 55.56 215 PRO A N 1
ATOM 1723 C CA . PRO A 1 215 ? -11.081 -9.911 -6.555 1.00 55.56 215 PRO A CA 1
ATOM 1724 C C . PRO A 1 215 ? -11.140 -9.546 -8.034 1.00 55.56 215 PRO A C 1
ATOM 1726 O O . PRO A 1 215 ? -11.159 -8.363 -8.386 1.00 55.56 215 PRO A O 1
ATOM 1729 N N . LEU A 1 216 ? -11.140 -10.568 -8.890 1.00 52.66 216 LEU A N 1
ATOM 1730 C CA . LEU A 1 216 ? -11.427 -10.356 -10.298 1.00 52.66 216 LEU A CA 1
ATOM 1731 C C . LEU A 1 216 ? -12.780 -9.639 -10.374 1.00 52.66 216 LEU A C 1
ATOM 1733 O O . LEU A 1 216 ? -13.689 -10.017 -9.623 1.00 52.66 216 LEU A O 1
ATOM 1737 N N . PRO A 1 217 ? -12.922 -8.590 -11.205 1.00 53.66 217 PRO A N 1
ATOM 1738 C CA . PRO A 1 217 ? -14.236 -8.018 -11.451 1.00 53.66 217 PRO A CA 1
ATOM 1739 C C . PRO A 1 217 ? -15.170 -9.172 -11.809 1.00 53.66 217 PRO A C 1
ATOM 1741 O O . PRO A 1 217 ? -14.788 -10.017 -12.620 1.00 53.66 217 PRO A O 1
ATOM 1744 N N . GLU A 1 218 ? -16.338 -9.240 -11.157 1.00 57.19 218 GLU A N 1
ATOM 1745 C CA . GLU A 1 218 ? -17.342 -10.257 -11.478 1.00 57.19 218 GLU A CA 1
ATOM 1746 C C . GLU A 1 218 ? -17.476 -10.292 -12.997 1.00 57.19 218 GLU A C 1
ATOM 1748 O O . GLU A 1 218 ? -17.705 -9.242 -13.610 1.00 57.19 218 GLU A O 1
ATOM 1753 N N . GLU A 1 219 ? -17.221 -11.458 -13.603 1.00 51.53 219 GLU A N 1
ATOM 1754 C CA . GLU A 1 219 ? -17.295 -11.603 -15.050 1.00 51.53 219 GLU A CA 1
ATOM 1755 C C . GLU A 1 219 ? -18.677 -11.115 -15.466 1.00 51.53 219 GLU A C 1
ATOM 1757 O O . GLU A 1 219 ? -19.690 -11.760 -15.185 1.00 51.53 219 GLU A O 1
ATOM 1762 N N . LYS A 1 220 ? -18.738 -9.931 -16.092 1.00 53.66 220 LYS A N 1
ATOM 1763 C CA . LYS A 1 220 ? -19.988 -9.460 -16.672 1.00 53.66 220 LYS A CA 1
ATOM 1764 C C . LYS A 1 220 ? -20.397 -10.557 -17.645 1.00 53.66 220 LYS A C 1
ATOM 1766 O O . LYS A 1 220 ? -19.576 -10.886 -18.508 1.00 53.66 220 LYS A O 1
ATOM 1771 N N . PRO A 1 221 ? -21.597 -11.145 -17.503 1.00 54.81 221 PRO A N 1
ATOM 1772 C CA . PRO A 1 221 ? -22.024 -12.213 -18.386 1.00 54.81 221 PRO A CA 1
ATOM 1773 C C . PRO A 1 221 ? -21.824 -11.728 -19.816 1.00 54.81 221 PRO A C 1
ATOM 1775 O O . PRO A 1 221 ? -22.308 -10.653 -20.182 1.00 54.81 221 PRO A O 1
ATOM 1778 N N . TYR A 1 222 ? -21.013 -12.469 -20.578 1.00 51.31 222 TYR A N 1
ATOM 1779 C CA . TYR A 1 222 ? -20.674 -12.107 -21.947 1.00 51.31 222 TYR A CA 1
ATOM 1780 C C . TYR A 1 222 ? -21.983 -11.803 -22.687 1.00 51.31 222 TYR A C 1
ATOM 1782 O O . TYR A 1 222 ? -22.867 -12.671 -22.700 1.00 51.31 222 TYR A O 1
ATOM 1790 N N . PRO A 1 223 ? -22.148 -10.603 -23.277 1.00 49.47 223 PRO A N 1
ATOM 1791 C CA . PRO A 1 223 ? -23.341 -10.288 -24.047 1.00 49.47 223 PRO A CA 1
ATOM 1792 C C . PRO A 1 223 ? -23.427 -11.290 -25.204 1.00 49.47 223 PRO A C 1
ATOM 1794 O O . PRO A 1 223 ? -22.646 -11.224 -26.149 1.00 49.47 223 PRO A O 1
ATOM 1797 N N . GLY A 1 224 ? -24.313 -12.282 -25.074 1.00 57.81 224 GLY A N 1
ATOM 1798 C CA . GLY A 1 224 ? -24.407 -13.411 -26.004 1.00 57.81 224 GLY A CA 1
ATOM 1799 C C . GLY A 1 224 ? -24.693 -14.781 -25.379 1.00 57.81 224 GLY A C 1
ATOM 1800 O O . GLY A 1 224 ? -25.019 -15.704 -26.121 1.00 57.81 224 GLY A O 1
ATOM 1801 N N . PHE A 1 225 ? -24.629 -14.942 -24.053 1.00 49.94 225 PHE A N 1
ATOM 1802 C CA . PHE A 1 225 ? -25.129 -16.158 -23.399 1.00 49.94 225 PHE A CA 1
ATOM 1803 C C . PHE A 1 225 ? -26.608 -16.000 -23.034 1.00 49.94 225 PHE A C 1
ATOM 1805 O O . PHE A 1 225 ? -26.980 -15.098 -22.289 1.00 49.94 225 PHE A O 1
ATOM 1812 N N . SER A 1 226 ? -27.459 -16.883 -23.563 1.00 58.78 226 SER A N 1
ATOM 1813 C CA . SER A 1 226 ? -28.821 -17.059 -23.042 1.00 58.78 226 SER A CA 1
ATOM 1814 C C . SER A 1 226 ? -28.764 -17.714 -21.655 1.00 58.78 226 SER A C 1
ATOM 1816 O O . SER A 1 226 ? -27.829 -18.468 -21.379 1.00 58.78 226 SER A O 1
ATOM 1818 N N . GLU A 1 227 ? -29.775 -17.492 -20.803 1.00 60.91 227 GLU A N 1
ATOM 1819 C CA . GLU A 1 227 ? -29.908 -18.137 -19.476 1.00 60.91 227 GLU A CA 1
ATOM 1820 C C . GLU A 1 227 ? -29.807 -19.679 -19.525 1.00 60.91 227 GLU A C 1
ATOM 1822 O O . GLU A 1 227 ? -29.546 -20.320 -18.513 1.00 60.91 227 GLU A O 1
ATOM 1827 N N . ASN A 1 228 ? -29.932 -20.278 -20.714 1.00 71.38 228 ASN A N 1
ATOM 1828 C CA . ASN A 1 228 ? -29.889 -21.721 -20.941 1.00 71.38 228 ASN A CA 1
ATOM 1829 C C . ASN A 1 228 ? -28.495 -22.271 -21.311 1.00 71.38 228 ASN A C 1
ATOM 1831 O O . ASN A 1 228 ? -28.376 -23.449 -21.643 1.00 71.38 228 ASN A O 1
ATOM 1835 N N . GLY A 1 229 ? -27.436 -21.453 -21.306 1.00 61.16 229 GLY A N 1
ATOM 1836 C CA . GLY A 1 229 ? -26.054 -21.930 -21.476 1.00 61.16 229 GLY A CA 1
ATOM 1837 C C . GLY A 1 229 ? -25.667 -22.393 -22.890 1.00 61.16 229 GLY A C 1
ATOM 1838 O O . GLY A 1 229 ? -24.595 -22.972 -23.073 1.00 61.16 229 GLY A O 1
ATOM 1839 N N . ILE A 1 230 ? -26.491 -22.134 -23.910 1.00 59.41 230 ILE A N 1
ATOM 1840 C CA . ILE A 1 230 ? -26.174 -22.502 -25.297 1.00 59.41 230 ILE A CA 1
ATOM 1841 C C . ILE A 1 230 ? -25.267 -21.426 -25.908 1.00 59.41 230 ILE A C 1
ATOM 1843 O O . ILE A 1 230 ? -25.695 -20.293 -26.128 1.00 59.41 230 ILE A O 1
ATOM 1847 N N . ARG A 1 231 ? -24.007 -21.790 -26.185 1.00 53.09 231 ARG A N 1
ATOM 1848 C CA . ARG A 1 231 ? -23.058 -20.963 -26.947 1.00 53.09 231 ARG A CA 1
ATOM 1849 C C . ARG A 1 231 ? -23.473 -20.911 -28.414 1.00 53.09 231 ARG A C 1
ATOM 1851 O O . ARG A 1 231 ? -23.472 -21.943 -29.080 1.00 53.09 231 ARG A O 1
ATOM 1858 N N . THR A 1 232 ? -23.705 -19.716 -28.944 1.00 53.62 232 THR A N 1
ATOM 1859 C CA . THR A 1 232 ? -23.677 -19.480 -30.393 1.00 53.62 232 THR A CA 1
ATOM 1860 C C . THR A 1 232 ? -22.221 -19.211 -30.793 1.00 53.62 232 THR A C 1
ATOM 1862 O O . THR A 1 232 ? -21.666 -18.194 -30.373 1.00 53.62 232 THR A O 1
ATOM 1865 N N . PRO A 1 233 ? -21.540 -20.103 -31.535 1.00 48.78 233 PRO A N 1
ATOM 1866 C CA . PRO A 1 233 ? -20.163 -19.864 -31.953 1.00 48.78 233 PRO A CA 1
ATOM 1867 C C . PRO A 1 233 ? -20.131 -18.735 -32.991 1.00 48.78 233 PRO A C 1
ATOM 1869 O O . PRO A 1 233 ? -20.672 -18.878 -34.083 1.00 48.78 233 PRO A O 1
ATOM 1872 N N . LEU A 1 234 ? -19.508 -17.607 -32.641 1.00 56.34 234 LEU A N 1
ATOM 1873 C CA . LEU A 1 234 ? -19.364 -16.434 -33.518 1.00 56.34 234 LEU A CA 1
ATOM 1874 C C . LEU A 1 234 ? -17.945 -16.237 -34.072 1.00 56.34 234 LEU A C 1
ATOM 1876 O O . LEU A 1 234 ? -17.687 -15.221 -34.710 1.00 56.34 234 LEU A O 1
ATOM 1880 N N . TYR A 1 235 ? -17.031 -17.192 -33.883 1.00 53.19 235 TYR A N 1
ATOM 1881 C CA . TYR A 1 235 ? -15.674 -17.074 -34.418 1.00 53.19 235 TYR A CA 1
ATOM 1882 C C . TYR A 1 235 ? -15.395 -18.105 -35.517 1.00 53.19 235 TYR A C 1
ATOM 1884 O O . TYR A 1 235 ? -15.613 -19.298 -35.291 1.00 53.19 235 TYR A O 1
ATOM 1892 N N . PRO A 1 236 ? -14.899 -17.672 -36.694 1.00 58.94 236 PRO A N 1
ATOM 1893 C CA . PRO A 1 236 ? -14.306 -18.584 -37.662 1.00 58.94 236 PRO A CA 1
ATOM 1894 C C . PRO A 1 236 ? -13.044 -19.233 -37.061 1.00 58.94 236 PRO A C 1
ATOM 1896 O O . PRO A 1 236 ? -12.389 -18.619 -36.213 1.00 58.94 236 PRO A O 1
ATOM 1899 N N . PRO A 1 237 ? -12.700 -20.469 -37.465 1.00 59.03 237 PRO A N 1
ATOM 1900 C CA . PRO A 1 237 ? -11.524 -21.172 -36.962 1.00 59.03 237 PRO A CA 1
ATOM 1901 C C . PRO A 1 237 ? -10.259 -20.352 -37.243 1.00 59.03 237 PRO A C 1
ATOM 1903 O O . PRO A 1 237 ? -9.956 -20.031 -38.392 1.00 59.03 237 PRO A O 1
ATOM 1906 N N . GLY A 1 238 ? -9.551 -19.974 -36.177 1.00 59.41 238 GLY A N 1
ATOM 1907 C CA . GLY A 1 238 ? -8.249 -19.323 -36.273 1.00 59.41 238 GLY A CA 1
ATOM 1908 C C . GLY A 1 238 ? -7.158 -20.303 -36.730 1.00 59.41 238 GLY A C 1
ATOM 1909 O O . GLY A 1 238 ? -7.336 -21.514 -36.588 1.00 59.41 238 GLY A O 1
ATOM 1910 N N . PRO A 1 239 ? -6.042 -19.797 -37.283 1.00 57.75 239 PRO A N 1
ATOM 1911 C CA . PRO A 1 239 ? -4.917 -20.623 -37.716 1.00 57.75 239 PRO A CA 1
ATOM 1912 C C . PRO A 1 239 ? -4.276 -21.371 -36.537 1.00 57.75 239 PRO A C 1
ATOM 1914 O O . PRO A 1 239 ? -4.214 -20.852 -35.420 1.00 57.75 239 PRO A O 1
ATOM 1917 N N . GLU A 1 240 ? -3.825 -22.601 -36.797 1.00 55.62 240 GLU A N 1
ATOM 1918 C CA . GLU A 1 240 ? -3.181 -23.472 -35.808 1.00 55.62 240 GLU A CA 1
ATOM 1919 C C . GLU A 1 240 ? -1.906 -22.830 -35.224 1.00 55.62 240 GLU A C 1
ATOM 1921 O O . GLU A 1 240 ? -1.177 -22.147 -35.945 1.00 55.62 240 GLU A O 1
ATOM 1926 N N . PRO A 1 241 ? -1.623 -23.018 -33.921 1.00 50.91 241 PRO A N 1
ATOM 1927 C CA . PRO A 1 241 ? -0.459 -22.424 -33.275 1.00 50.91 241 PRO A CA 1
ATOM 1928 C C . PRO A 1 241 ? 0.849 -23.052 -33.775 1.00 50.91 241 PRO A C 1
ATOM 1930 O O . PRO A 1 241 ? 1.026 -24.269 -33.722 1.00 50.91 241 PRO A O 1
ATOM 1933 N N . ASP A 1 242 ? 1.791 -22.203 -34.190 1.00 52.47 242 ASP A N 1
ATOM 1934 C CA . ASP A 1 242 ? 3.148 -22.605 -34.559 1.00 52.47 242 ASP A CA 1
ATOM 1935 C C . ASP A 1 242 ? 3.864 -23.288 -33.380 1.00 52.47 242 ASP A C 1
ATOM 1937 O O . ASP A 1 242 ? 4.072 -22.713 -32.306 1.00 52.47 242 ASP A O 1
ATOM 1941 N N . ILE A 1 243 ? 4.265 -24.541 -33.599 1.00 42.62 243 ILE A N 1
ATOM 1942 C CA . ILE A 1 243 ? 5.011 -25.378 -32.657 1.00 42.62 243 ILE A CA 1
ATOM 1943 C C . ILE A 1 243 ? 6.465 -24.887 -32.618 1.00 42.62 243 ILE A C 1
ATOM 1945 O O . ILE A 1 243 ? 7.314 -25.347 -33.381 1.00 42.62 243 ILE A O 1
ATOM 1949 N N . TYR A 1 244 ? 6.779 -23.946 -31.728 1.00 40.16 244 TYR A N 1
ATOM 1950 C CA . TYR A 1 244 ? 8.167 -23.569 -31.455 1.00 40.16 244 TYR A CA 1
ATOM 1951 C C . TYR A 1 244 ? 8.774 -24.491 -30.386 1.00 40.16 244 TYR A C 1
ATOM 1953 O O . TYR A 1 244 ? 8.406 -24.431 -29.213 1.00 40.16 244 TYR A O 1
ATOM 1961 N N . ALA A 1 245 ? 9.730 -25.333 -30.787 1.00 34.47 245 ALA A N 1
ATOM 1962 C CA . ALA A 1 245 ? 10.537 -26.160 -29.891 1.00 34.47 245 ALA A CA 1
ATOM 1963 C C . ALA A 1 245 ? 11.960 -25.584 -29.781 1.00 34.47 245 ALA A C 1
ATOM 1965 O O . ALA A 1 245 ? 12.686 -25.518 -30.772 1.00 34.47 245 ALA A O 1
ATOM 1966 N N . SER A 1 246 ? 12.379 -25.178 -28.578 1.00 33.41 246 SER A N 1
ATOM 1967 C CA . SER A 1 246 ? 13.775 -24.785 -28.326 1.00 33.41 246 SER A CA 1
ATOM 1968 C C . SER A 1 246 ? 14.715 -25.996 -28.453 1.00 33.41 246 SER A C 1
ATOM 1970 O O . SER A 1 246 ? 14.383 -27.067 -27.938 1.00 33.41 246 SER A O 1
ATOM 1972 N N . PRO A 1 247 ? 15.900 -25.858 -29.080 1.00 32.38 247 PRO A N 1
ATOM 1973 C CA . PRO A 1 247 ? 16.844 -26.962 -29.228 1.00 32.38 247 PRO A CA 1
ATOM 1974 C C . PRO A 1 247 ? 17.480 -27.357 -27.886 1.00 32.38 247 PRO A C 1
ATOM 1976 O O . PRO A 1 247 ? 17.768 -26.510 -27.038 1.00 32.38 247 PRO A O 1
ATOM 1979 N N . ALA A 1 248 ? 17.722 -28.658 -27.708 1.00 31.78 248 ALA A N 1
ATOM 1980 C CA . ALA A 1 248 ? 18.372 -29.213 -26.526 1.00 31.78 248 ALA A CA 1
ATOM 1981 C C . ALA A 1 248 ? 19.840 -28.761 -26.446 1.00 31.78 248 ALA A C 1
ATOM 1983 O O . ALA A 1 248 ? 20.627 -29.004 -27.359 1.00 31.78 248 ALA A O 1
ATOM 1984 N N . CYS A 1 249 ? 20.223 -28.117 -25.343 1.00 27.14 249 CYS A N 1
ATOM 1985 C CA . CYS A 1 249 ? 21.621 -27.830 -25.043 1.00 27.14 249 CYS A CA 1
ATOM 1986 C C . CYS A 1 249 ? 22.199 -29.004 -24.239 1.00 27.14 249 CYS A C 1
ATOM 1988 O O . CYS A 1 249 ? 21.863 -29.189 -23.070 1.00 27.14 249 CYS A O 1
ATOM 1990 N N . SER A 1 250 ? 23.032 -29.825 -24.878 1.00 30.05 250 SER A N 1
ATOM 1991 C CA . SER A 1 250 ? 23.744 -30.940 -24.248 1.00 30.05 250 SER A CA 1
ATOM 1992 C C . SER A 1 250 ? 25.173 -30.507 -23.922 1.00 30.05 250 SER A C 1
ATOM 1994 O O . SER A 1 250 ? 26.022 -30.453 -24.807 1.00 30.05 250 SER A O 1
ATOM 1996 N N . LEU A 1 251 ? 25.454 -30.194 -22.658 1.00 28.25 251 LEU A N 1
ATOM 1997 C CA . LEU A 1 251 ? 26.815 -29.980 -22.157 1.00 28.25 251 LEU A CA 1
ATOM 1998 C C . LEU A 1 251 ? 27.242 -31.223 -21.370 1.00 28.25 251 LEU A C 1
ATOM 2000 O O . LEU A 1 251 ? 26.809 -31.430 -20.240 1.00 28.25 251 LEU A O 1
ATOM 2004 N N . HIS A 1 252 ? 28.084 -32.059 -21.980 1.00 28.92 252 HIS A N 1
ATOM 2005 C CA . HIS A 1 252 ? 28.802 -33.121 -21.280 1.00 28.92 252 HIS A CA 1
ATOM 2006 C C . HIS A 1 252 ? 30.161 -32.585 -20.827 1.00 28.92 252 HIS A C 1
ATOM 2008 O O . HIS A 1 252 ? 30.987 -32.216 -21.657 1.00 28.92 252 HIS A O 1
ATOM 2014 N N . MET A 1 253 ? 30.404 -32.578 -19.518 1.00 32.47 253 MET A N 1
ATOM 2015 C CA . MET A 1 253 ? 31.751 -32.461 -18.961 1.00 32.47 253 MET A CA 1
ATOM 2016 C C . MET A 1 253 ? 32.130 -33.822 -18.378 1.00 32.47 253 MET A C 1
ATOM 2018 O O . MET A 1 253 ? 31.499 -34.281 -17.427 1.00 32.47 253 MET A O 1
ATOM 2022 N N . MET A 1 254 ? 33.127 -34.477 -18.971 1.00 32.00 254 MET A N 1
ATOM 2023 C CA . MET A 1 254 ? 33.816 -35.630 -18.387 1.00 32.00 254 MET A CA 1
ATOM 2024 C C . MET A 1 254 ? 35.190 -35.163 -17.910 1.00 32.00 254 MET A C 1
ATOM 2026 O O . MET A 1 254 ? 35.905 -34.498 -18.656 1.00 32.00 254 MET A O 1
ATOM 2030 N N . TYR A 1 255 ? 35.538 -35.507 -16.672 1.00 40.78 255 TYR A N 1
ATOM 2031 C CA . TYR A 1 255 ? 36.883 -35.362 -16.127 1.00 40.78 255 TYR A CA 1
ATOM 2032 C C . TYR A 1 255 ? 37.385 -36.759 -15.766 1.00 40.78 255 TYR A C 1
ATOM 2034 O O . TYR A 1 255 ? 36.741 -37.442 -14.969 1.00 40.78 255 TYR A O 1
ATOM 2042 N N . ASP A 1 256 ? 38.490 -37.173 -16.383 1.00 36.41 256 ASP A N 1
ATOM 2043 C CA . ASP A 1 256 ? 39.209 -38.407 -16.067 1.00 36.41 256 ASP A CA 1
ATOM 2044 C C . ASP A 1 256 ? 40.411 -38.047 -15.170 1.00 36.41 256 ASP A C 1
ATOM 2046 O O . ASP A 1 256 ? 41.283 -37.289 -15.609 1.00 36.41 256 ASP A O 1
ATOM 2050 N N . PRO A 1 257 ? 40.432 -38.478 -13.896 1.00 41.62 257 PRO A N 1
ATOM 2051 C CA . PRO A 1 257 ? 41.469 -38.102 -12.941 1.00 41.62 257 PRO A CA 1
ATOM 2052 C C . PRO A 1 257 ? 42.756 -38.943 -13.022 1.00 41.62 257 PRO A C 1
ATOM 2054 O O . PRO A 1 257 ? 43.697 -38.620 -12.295 1.00 41.62 257 PRO A O 1
ATOM 2057 N N . ASP A 1 258 ? 42.835 -39.984 -13.860 1.00 41.47 258 ASP A N 1
ATOM 2058 C CA . ASP A 1 258 ? 43.893 -41.000 -13.721 1.00 41.47 258 ASP A CA 1
ATOM 2059 C C . ASP A 1 258 ? 45.099 -40.876 -14.672 1.00 41.47 258 ASP A C 1
ATOM 2061 O O . ASP A 1 258 ? 46.043 -41.660 -14.549 1.00 41.47 258 ASP A O 1
ATOM 2065 N N . ASP A 1 259 ? 45.162 -39.874 -15.553 1.00 48.50 259 ASP A N 1
ATOM 2066 C CA . ASP A 1 259 ? 46.240 -39.792 -16.551 1.00 48.50 259 ASP A CA 1
ATOM 2067 C C . ASP A 1 259 ? 47.218 -38.629 -16.336 1.00 48.50 259 ASP A C 1
ATOM 2069 O O . ASP A 1 259 ? 47.236 -37.680 -17.113 1.00 48.50 259 ASP A O 1
ATOM 2073 N N . GLN A 1 260 ? 48.052 -38.692 -15.285 1.00 47.28 260 GLN A N 1
ATOM 2074 C CA . GLN A 1 260 ? 49.349 -37.987 -15.260 1.00 47.28 260 GLN A CA 1
ATOM 2075 C C . GLN A 1 260 ? 50.402 -38.714 -14.402 1.00 47.28 260 GLN A C 1
ATOM 2077 O O . GLN A 1 260 ? 50.548 -38.455 -13.205 1.00 47.28 260 GLN A O 1
ATOM 2082 N N . ARG A 1 261 ? 51.233 -39.552 -15.036 1.00 46.50 261 ARG A N 1
ATOM 2083 C CA . ARG A 1 261 ? 52.598 -39.846 -14.558 1.00 46.50 261 ARG A CA 1
ATOM 2084 C C . ARG A 1 261 ? 53.592 -39.381 -15.619 1.00 46.50 261 ARG A C 1
ATOM 2086 O O . ARG A 1 261 ? 53.546 -39.848 -16.750 1.00 46.50 261 ARG A O 1
ATOM 2093 N N . MET A 1 262 ? 54.472 -38.442 -15.264 1.00 49.72 262 MET A N 1
ATOM 2094 C CA . MET A 1 262 ? 55.567 -38.013 -16.139 1.00 49.72 262 MET A CA 1
ATOM 2095 C C . MET A 1 262 ? 56.757 -38.957 -15.968 1.00 49.72 262 MET A C 1
ATOM 2097 O O . MET A 1 262 ? 57.555 -38.789 -15.050 1.00 49.72 262 MET A O 1
ATOM 2101 N N . LEU A 1 263 ? 56.856 -39.935 -16.864 1.00 45.53 263 LEU A N 1
ATOM 2102 C CA . LEU A 1 263 ? 58.060 -40.731 -17.093 1.00 45.53 263 LEU A CA 1
ATOM 2103 C C . LEU A 1 263 ? 58.797 -40.133 -18.300 1.00 45.53 263 LEU A C 1
ATOM 2105 O O . LEU A 1 263 ? 58.160 -39.682 -19.256 1.00 45.53 263 LEU A O 1
ATOM 2109 N N . ASP A 1 264 ? 60.130 -40.077 -18.252 1.00 48.50 264 ASP A N 1
ATOM 2110 C CA . ASP A 1 264 ? 60.909 -39.820 -19.465 1.00 48.50 264 ASP A CA 1
ATOM 2111 C C . ASP A 1 264 ? 60.945 -41.086 -20.347 1.00 48.50 264 ASP A C 1
ATOM 2113 O O . ASP A 1 264 ? 60.494 -42.152 -19.939 1.00 48.50 264 ASP A O 1
ATOM 2117 N N . TYR A 1 265 ? 61.466 -40.993 -21.575 1.00 48.56 265 TYR A N 1
ATOM 2118 C CA . TYR A 1 265 ? 61.527 -42.122 -22.525 1.00 48.56 265 TYR A CA 1
ATOM 2119 C C . TYR A 1 265 ? 62.321 -43.349 -22.004 1.00 48.56 265 TYR A C 1
ATOM 2121 O O . TYR A 1 265 ? 62.322 -44.392 -22.652 1.00 48.56 265 TYR A O 1
ATOM 2129 N N . ASN A 1 266 ? 62.981 -43.247 -20.842 1.00 58.25 266 ASN A N 1
ATOM 2130 C CA . ASN A 1 266 ? 63.724 -44.333 -20.206 1.00 58.25 266 ASN A CA 1
ATOM 2131 C C . ASN A 1 266 ? 63.160 -44.741 -18.827 1.00 58.25 266 ASN A C 1
ATOM 2133 O O . ASN A 1 266 ? 63.854 -45.448 -18.097 1.00 58.25 266 ASN A O 1
ATOM 2137 N N . ASP A 1 267 ? 61.948 -44.312 -18.457 1.00 50.81 267 ASP A N 1
ATOM 2138 C CA . ASP A 1 267 ? 61.285 -44.632 -17.181 1.00 50.81 267 ASP A CA 1
ATOM 2139 C C . ASP A 1 267 ? 62.046 -44.198 -15.906 1.00 50.81 267 ASP A C 1
ATOM 2141 O O . ASP A 1 267 ? 61.945 -44.845 -14.860 1.00 50.81 267 ASP A O 1
ATOM 2145 N N . VAL A 1 268 ? 62.793 -43.084 -15.936 1.00 54.34 268 VAL A N 1
ATOM 2146 C CA . VAL A 1 268 ? 63.502 -42.582 -14.737 1.00 54.34 268 VAL A CA 1
ATOM 2147 C C . VAL A 1 268 ? 62.895 -41.271 -14.222 1.00 54.34 268 VAL A C 1
ATOM 2149 O O . VAL A 1 268 ? 62.964 -40.233 -14.880 1.00 54.34 268 VAL A O 1
ATOM 2152 N N . GLU A 1 269 ? 62.348 -41.287 -12.998 1.00 50.00 269 GLU A N 1
ATOM 2153 C CA . GLU A 1 269 ? 61.903 -40.073 -12.293 1.00 50.00 269 GLU A CA 1
ATOM 2154 C C . GLU A 1 269 ? 63.107 -39.184 -11.945 1.00 50.00 269 GLU A C 1
ATOM 2156 O O . GLU A 1 269 ? 64.007 -39.577 -11.198 1.00 50.00 269 GLU A O 1
ATOM 2161 N N . ARG A 1 270 ? 63.135 -37.958 -12.482 1.00 49.53 270 ARG A N 1
ATOM 2162 C CA . ARG A 1 270 ? 64.160 -36.964 -12.140 1.00 49.53 270 ARG A CA 1
ATOM 2163 C C . ARG A 1 270 ? 63.680 -36.035 -11.034 1.00 49.53 270 ARG A C 1
ATOM 2165 O O . ARG A 1 270 ? 62.713 -35.299 -11.207 1.00 49.53 270 ARG A O 1
ATOM 2172 N N . ASP A 1 271 ? 64.445 -35.999 -9.949 1.00 54.44 271 ASP A N 1
ATOM 2173 C CA . ASP A 1 271 ? 64.281 -35.046 -8.856 1.00 54.44 271 ASP A CA 1
ATOM 2174 C C . ASP A 1 271 ? 64.856 -33.682 -9.281 1.00 54.44 271 ASP A C 1
ATOM 2176 O O . ASP A 1 271 ? 66.056 -33.406 -9.194 1.00 54.44 271 ASP A O 1
ATOM 2180 N N . SER A 1 272 ? 64.014 -32.840 -9.881 1.00 49.75 272 SER A N 1
ATOM 2181 C CA . SER A 1 272 ? 64.401 -31.481 -10.251 1.00 49.75 272 SER A CA 1
ATOM 2182 C C . SER A 1 272 ? 64.467 -30.634 -8.981 1.00 49.75 272 SER A C 1
ATOM 2184 O O . SER A 1 272 ? 63.422 -30.367 -8.401 1.00 49.75 272 SER A O 1
ATOM 2186 N N . GLY A 1 273 ? 65.654 -30.162 -8.580 1.00 57.00 273 GLY A N 1
ATOM 2187 C CA . GLY A 1 273 ? 65.895 -29.284 -7.414 1.00 57.00 273 GLY A CA 1
ATOM 2188 C C . GLY A 1 273 ? 65.223 -27.896 -7.444 1.00 57.00 273 GLY A C 1
ATOM 2189 O O . GLY A 1 273 ? 65.679 -26.958 -6.796 1.00 57.00 273 GLY A O 1
ATOM 2190 N N . ILE A 1 274 ? 64.148 -27.747 -8.211 1.00 59.41 274 ILE A N 1
ATOM 2191 C CA . ILE A 1 274 ? 63.126 -26.722 -8.039 1.00 59.41 274 ILE A CA 1
ATOM 2192 C C . ILE A 1 274 ? 62.275 -27.192 -6.857 1.00 59.41 274 ILE A C 1
ATOM 2194 O O . ILE A 1 274 ? 61.945 -28.368 -6.793 1.00 59.41 274 ILE A O 1
ATOM 2198 N N . ASP A 1 275 ? 61.898 -26.313 -5.926 1.00 65.69 275 ASP A N 1
ATOM 2199 C CA . ASP A 1 275 ? 60.873 -26.643 -4.927 1.00 65.69 275 ASP A CA 1
ATOM 2200 C C . ASP A 1 275 ? 59.563 -26.933 -5.673 1.00 65.69 275 ASP A C 1
ATOM 2202 O O . ASP A 1 275 ? 58.759 -26.041 -5.971 1.00 65.69 275 ASP A O 1
ATOM 2206 N N . VAL A 1 276 ? 59.401 -28.203 -6.052 1.00 61.16 276 VAL A N 1
ATOM 2207 C CA . VAL A 1 276 ? 58.299 -28.709 -6.861 1.00 61.16 276 VAL A CA 1
ATOM 2208 C C . VAL A 1 276 ? 56.992 -28.442 -6.133 1.00 61.16 276 VAL A C 1
ATOM 2210 O O . VAL A 1 276 ? 55.987 -28.204 -6.786 1.00 61.16 276 VAL A O 1
ATOM 2213 N N . GLY A 1 277 ? 56.998 -28.389 -4.798 1.00 68.88 277 GLY A N 1
ATOM 2214 C CA . GLY A 1 277 ? 55.834 -28.024 -3.999 1.00 68.88 277 GLY A CA 1
ATOM 2215 C C . GLY A 1 277 ? 55.406 -26.579 -4.237 1.00 68.88 277 GLY A C 1
ATOM 2216 O O . GLY A 1 277 ? 54.232 -26.321 -4.513 1.00 68.88 277 GLY A O 1
ATOM 2217 N N . LYS A 1 278 ? 56.345 -25.631 -4.189 1.00 71.69 278 LYS A N 1
ATOM 2218 C CA . LYS A 1 278 ? 56.054 -24.205 -4.399 1.00 71.69 278 LYS A CA 1
ATOM 2219 C C . LYS A 1 278 ? 55.726 -23.885 -5.858 1.00 71.69 278 LYS A C 1
ATOM 2221 O O . LYS A 1 278 ? 54.755 -23.175 -6.113 1.00 71.69 278 LYS A O 1
ATOM 2226 N N . PHE A 1 279 ? 56.465 -24.466 -6.803 1.00 68.69 279 PHE A N 1
ATOM 2227 C CA . PHE A 1 279 ? 56.212 -24.300 -8.236 1.00 68.69 279 PHE A CA 1
ATOM 2228 C C . PHE A 1 279 ? 54.919 -24.994 -8.675 1.00 68.69 279 PHE A C 1
ATOM 2230 O O . PHE A 1 279 ? 54.117 -24.369 -9.364 1.00 68.69 279 PHE A O 1
ATOM 2237 N N . LYS A 1 280 ? 54.635 -26.224 -8.205 1.00 67.00 280 LYS A N 1
ATOM 2238 C CA . LYS A 1 280 ? 53.317 -26.848 -8.406 1.00 67.00 280 LYS A CA 1
ATOM 2239 C C . LYS A 1 280 ? 52.239 -25.988 -7.781 1.00 67.00 280 LYS A C 1
ATOM 2241 O O . LYS A 1 280 ? 51.266 -25.741 -8.456 1.00 67.00 280 LYS A O 1
ATOM 2246 N N . LYS A 1 281 ? 52.373 -25.474 -6.559 1.00 70.75 281 LYS A N 1
ATOM 2247 C CA . LYS A 1 281 ? 51.321 -24.635 -5.956 1.00 70.75 281 LYS A CA 1
ATOM 2248 C C . LYS A 1 281 ? 51.061 -23.351 -6.752 1.00 70.75 281 LYS A C 1
ATOM 2250 O O . LYS A 1 281 ? 49.908 -22.957 -6.909 1.00 70.75 281 LYS A O 1
ATOM 2255 N N . GLU A 1 282 ? 52.099 -22.721 -7.293 1.00 70.31 282 GLU A N 1
ATOM 2256 C CA . GLU A 1 282 ? 51.955 -21.525 -8.127 1.00 70.31 282 GLU A CA 1
ATOM 2257 C C . GLU A 1 282 ? 51.381 -21.836 -9.520 1.00 70.31 282 GLU A C 1
ATOM 2259 O O . GLU A 1 282 ? 50.488 -21.131 -9.979 1.00 70.31 282 GLU A O 1
ATOM 2264 N N . ILE A 1 283 ? 51.813 -22.920 -10.166 1.00 68.81 283 ILE A N 1
ATOM 2265 C CA . ILE A 1 283 ? 51.267 -23.364 -11.455 1.00 68.81 283 ILE A CA 1
ATOM 2266 C C . ILE A 1 283 ? 49.839 -23.887 -11.285 1.00 68.81 283 ILE A C 1
ATOM 2268 O O . ILE A 1 283 ? 48.920 -23.395 -11.927 1.00 68.81 283 ILE A O 1
ATOM 2272 N N . MET A 1 284 ? 49.617 -24.808 -10.357 1.00 65.81 284 MET A N 1
ATOM 2273 C CA . MET A 1 284 ? 48.309 -25.381 -10.045 1.00 65.81 284 MET A CA 1
ATOM 2274 C C . MET A 1 284 ? 47.305 -24.299 -9.635 1.00 65.81 284 MET A C 1
ATOM 2276 O O . MET A 1 284 ? 46.160 -24.359 -10.055 1.00 65.81 284 MET A O 1
ATOM 2280 N N . SER A 1 285 ? 47.703 -23.260 -8.889 1.00 64.25 285 SER A N 1
ATOM 2281 C CA . SER A 1 285 ? 46.775 -22.154 -8.580 1.00 64.25 285 SER A CA 1
ATOM 2282 C C . SER A 1 285 ? 46.412 -21.277 -9.786 1.00 64.25 285 SER A C 1
ATOM 2284 O O . SER A 1 285 ? 45.397 -20.589 -9.730 1.00 64.25 285 SER A O 1
ATOM 2286 N N . ARG A 1 286 ? 47.189 -21.314 -10.880 1.00 65.62 286 ARG A N 1
ATOM 2287 C CA . ARG A 1 286 ? 46.841 -20.674 -12.163 1.00 65.62 286 ARG A CA 1
ATOM 2288 C C . ARG A 1 286 ? 45.985 -21.568 -13.065 1.00 65.62 286 ARG A C 1
ATOM 2290 O O . ARG A 1 286 ? 45.244 -21.028 -13.879 1.00 65.62 286 ARG A O 1
ATOM 2297 N N . PHE A 1 287 ? 46.088 -22.891 -12.924 1.00 64.12 287 PHE A N 1
ATOM 2298 C CA . PHE A 1 287 ? 45.369 -23.871 -13.751 1.00 64.12 287 PHE A CA 1
ATOM 2299 C C . PHE A 1 287 ? 44.101 -24.430 -13.109 1.00 64.12 287 PHE A C 1
ATOM 2301 O O . PHE A 1 287 ? 43.251 -24.951 -13.824 1.00 64.12 287 PHE A O 1
ATOM 2308 N N . PHE A 1 288 ? 43.945 -24.331 -11.788 1.00 73.06 288 PHE A N 1
ATOM 2309 C CA . PHE A 1 288 ? 42.722 -24.779 -11.144 1.00 73.06 288 PHE A CA 1
ATOM 2310 C C . PHE A 1 288 ? 41.693 -23.660 -11.078 1.00 73.06 288 PHE A C 1
ATOM 2312 O O . PHE A 1 288 ? 41.983 -22.589 -10.535 1.00 73.06 288 PHE A O 1
ATOM 2319 N N . PRO A 1 289 ? 40.475 -23.909 -11.576 1.00 81.50 289 PRO A N 1
ATOM 2320 C CA . PRO A 1 289 ? 39.407 -22.946 -11.451 1.00 81.50 289 PRO A CA 1
ATOM 2321 C C . PRO A 1 289 ? 39.084 -22.686 -9.981 1.00 81.50 289 PRO A C 1
ATOM 2323 O O . PRO A 1 289 ? 38.917 -23.606 -9.175 1.00 81.50 289 PRO A O 1
ATOM 2326 N N . LYS A 1 290 ? 38.984 -21.405 -9.630 1.00 86.81 290 LYS A N 1
ATOM 2327 C CA . LYS A 1 290 ? 38.574 -20.932 -8.309 1.00 86.81 290 LYS A CA 1
ATOM 2328 C C . LYS A 1 290 ? 37.183 -20.320 -8.405 1.00 86.81 290 LYS A C 1
ATOM 2330 O O . LYS A 1 290 ? 36.895 -19.558 -9.323 1.00 86.81 290 LYS A O 1
ATOM 2335 N N . LEU A 1 291 ? 36.343 -20.606 -7.414 1.00 89.06 291 LEU A N 1
ATOM 2336 C CA . LEU A 1 291 ? 35.076 -19.908 -7.217 1.00 89.06 291 LEU A CA 1
ATOM 2337 C C . LEU A 1 291 ? 35.236 -18.851 -6.122 1.00 89.06 291 LEU A C 1
ATOM 2339 O O . LEU A 1 291 ? 35.660 -19.162 -5.007 1.00 89.06 291 LEU A O 1
ATOM 2343 N N . GLU A 1 292 ? 34.900 -17.602 -6.434 1.00 91.00 292 GLU A N 1
ATOM 2344 C CA . GLU A 1 292 ? 34.778 -16.518 -5.454 1.00 91.00 292 GLU A CA 1
ATOM 2345 C C . GLU A 1 292 ? 33.309 -16.143 -5.279 1.00 91.00 292 GLU A C 1
ATOM 2347 O O . GLU A 1 292 ? 32.539 -16.186 -6.234 1.00 91.00 292 GLU A O 1
ATOM 2352 N N . TYR A 1 293 ? 32.919 -15.743 -4.072 1.00 90.81 293 TYR A N 1
ATOM 2353 C CA . TYR A 1 293 ? 31.529 -15.435 -3.752 1.00 90.81 293 TYR A CA 1
ATOM 2354 C C . TYR A 1 293 ? 31.427 -14.023 -3.191 1.00 90.81 293 TYR A C 1
ATOM 2356 O O . TYR A 1 293 ? 32.196 -13.640 -2.309 1.00 90.81 293 TYR A O 1
ATOM 2364 N N . THR A 1 294 ? 30.448 -13.266 -3.672 1.00 91.44 294 THR A N 1
ATOM 2365 C CA . THR A 1 294 ? 29.954 -12.064 -2.999 1.00 91.44 294 THR A CA 1
ATOM 2366 C C . THR A 1 294 ? 28.497 -12.287 -2.633 1.00 91.44 294 THR A C 1
ATOM 2368 O O . THR A 1 294 ? 27.737 -12.864 -3.411 1.00 91.44 294 THR A O 1
ATOM 2371 N N . GLN A 1 295 ? 28.108 -11.848 -1.439 1.00 86.00 295 GLN A N 1
ATOM 2372 C CA . GLN A 1 295 ? 26.732 -11.916 -0.962 1.00 86.00 295 GLN A CA 1
ATOM 2373 C C . GLN A 1 295 ? 26.286 -10.522 -0.533 1.00 86.00 295 GLN A C 1
ATOM 2375 O O . GLN A 1 295 ? 26.996 -9.837 0.203 1.00 86.00 295 GLN A O 1
ATOM 2380 N N . ASN A 1 296 ? 25.104 -10.120 -0.988 1.00 77.56 296 ASN A N 1
ATOM 2381 C CA . ASN A 1 296 ? 24.441 -8.903 -0.548 1.00 77.56 296 ASN A CA 1
ATOM 2382 C C . ASN A 1 296 ? 22.953 -9.203 -0.323 1.00 77.56 296 ASN A C 1
ATOM 2384 O O . ASN A 1 296 ? 22.163 -9.301 -1.263 1.00 77.56 296 ASN A O 1
ATOM 2388 N N . GLY A 1 297 ? 22.581 -9.415 0.939 1.00 83.62 297 GLY A N 1
ATOM 2389 C CA . GLY A 1 297 ? 21.230 -9.828 1.312 1.00 83.62 297 GLY A CA 1
ATOM 2390 C C . GLY A 1 297 ? 20.874 -11.222 0.780 1.00 83.62 297 GLY A C 1
ATOM 2391 O O . GLY A 1 297 ? 21.542 -12.206 1.110 1.00 83.62 297 GLY A O 1
ATOM 2392 N N . ARG A 1 298 ? 19.798 -11.295 -0.020 1.00 76.81 298 ARG A N 1
ATOM 2393 C CA . ARG A 1 298 ? 19.220 -12.541 -0.564 1.00 76.81 298 ARG A CA 1
ATOM 2394 C C . ARG A 1 298 ? 19.792 -12.975 -1.915 1.00 76.81 298 ARG A C 1
ATOM 2396 O O . ARG A 1 298 ? 19.335 -13.967 -2.469 1.00 76.81 298 ARG A O 1
ATOM 2403 N N . GLY A 1 299 ? 20.780 -12.267 -2.437 1.00 81.12 299 GLY A N 1
ATOM 2404 C CA . GLY A 1 299 ? 21.458 -12.648 -3.667 1.00 81.12 299 GLY A CA 1
ATOM 2405 C C . GLY A 1 299 ? 22.934 -12.309 -3.620 1.00 81.12 299 GLY A C 1
ATOM 2406 O O . GLY A 1 299 ? 23.473 -11.867 -2.599 1.00 81.12 299 GLY A O 1
ATOM 2407 N N . GLY A 1 300 ? 23.603 -12.533 -4.739 1.00 87.56 300 GLY A N 1
ATOM 2408 C CA . GLY A 1 300 ? 25.030 -12.310 -4.826 1.00 87.56 300 GLY A CA 1
ATOM 2409 C C . GLY A 1 300 ? 25.603 -12.626 -6.193 1.00 87.56 300 GLY A C 1
ATOM 2410 O O . GLY A 1 300 ? 24.900 -12.698 -7.204 1.00 87.56 300 GLY A O 1
ATOM 2411 N N . SER A 1 301 ? 26.916 -12.801 -6.236 1.00 89.19 301 SER A N 1
ATOM 2412 C CA . SER A 1 301 ? 27.608 -13.239 -7.440 1.00 89.19 301 SER A CA 1
ATOM 2413 C C . SER A 1 301 ? 28.594 -14.351 -7.133 1.00 89.19 301 SER A C 1
ATOM 2415 O O . SER A 1 301 ? 29.286 -14.321 -6.117 1.00 89.19 301 SER A O 1
ATOM 2417 N N . ILE A 1 302 ? 28.641 -15.334 -8.024 1.00 88.94 302 ILE A N 1
ATOM 2418 C CA . ILE A 1 302 ? 29.655 -16.381 -8.059 1.00 88.94 302 ILE A CA 1
ATOM 2419 C C . ILE A 1 302 ? 30.604 -16.006 -9.187 1.00 88.94 302 ILE A C 1
ATOM 2421 O O . ILE A 1 302 ? 30.177 -15.848 -10.326 1.00 88.94 302 ILE A O 1
ATOM 2425 N N . TYR A 1 303 ? 31.884 -15.849 -8.894 1.00 88.94 303 TYR A N 1
ATOM 2426 C CA . TYR A 1 303 ? 32.899 -15.601 -9.904 1.00 88.94 303 TYR A CA 1
ATOM 2427 C C . TYR A 1 303 ? 33.674 -16.885 -10.147 1.00 88.94 303 TYR A C 1
ATOM 2429 O O . TYR A 1 303 ? 34.359 -17.364 -9.248 1.00 88.94 303 TYR A O 1
ATOM 2437 N N . TYR A 1 304 ? 33.585 -17.416 -11.359 1.00 88.19 304 TYR A N 1
ATOM 2438 C CA . TYR A 1 304 ? 34.495 -18.448 -11.837 1.00 88.19 304 TYR A CA 1
ATOM 2439 C C . TYR A 1 304 ? 35.763 -17.782 -12.358 1.00 88.19 304 TYR A C 1
ATOM 2441 O O . TYR A 1 304 ? 35.700 -16.935 -13.253 1.00 88.19 304 TYR A O 1
ATOM 2449 N N . VAL A 1 305 ? 36.898 -18.128 -11.760 1.00 84.75 305 VAL A N 1
ATOM 2450 C CA . VAL A 1 305 ? 38.210 -17.568 -12.078 1.00 84.75 305 VAL A CA 1
ATOM 2451 C C . VAL A 1 305 ? 39.119 -18.690 -12.558 1.00 84.75 305 VAL A C 1
ATOM 2453 O O . VAL A 1 305 ? 39.422 -19.601 -11.792 1.00 84.75 305 VAL A O 1
ATOM 2456 N N . GLU A 1 306 ? 39.575 -18.602 -13.803 1.00 85.56 306 GLU A N 1
ATOM 2457 C CA . GLU A 1 306 ? 40.529 -19.535 -14.409 1.00 85.56 306 GLU A CA 1
ATOM 2458 C C . GLU A 1 306 ? 41.615 -18.726 -15.132 1.00 85.56 306 GLU A C 1
ATOM 2460 O O . GLU A 1 306 ? 41.368 -18.058 -16.140 1.00 85.56 306 GLU A O 1
ATOM 2465 N N . GLY A 1 307 ? 42.825 -18.708 -14.567 1.00 84.62 307 GLY A N 1
ATOM 2466 C CA . GLY A 1 307 ? 43.904 -17.838 -15.033 1.00 84.62 307 GLY A CA 1
ATOM 2467 C C . GLY A 1 307 ? 43.511 -16.353 -15.027 1.00 84.62 307 GLY A C 1
ATOM 2468 O O . GLY A 1 307 ? 43.230 -15.775 -13.979 1.00 84.62 307 GLY A O 1
ATOM 2469 N N . ALA A 1 308 ? 43.519 -15.724 -16.207 1.00 80.56 308 ALA A N 1
ATOM 2470 C CA . ALA A 1 308 ? 43.129 -14.322 -16.397 1.00 80.56 308 ALA A CA 1
ATOM 2471 C C . ALA A 1 308 ? 41.623 -14.131 -16.670 1.00 80.56 308 ALA A C 1
ATOM 2473 O O . ALA A 1 308 ? 41.147 -12.997 -16.743 1.00 80.56 308 ALA A O 1
ATOM 2474 N N . VAL A 1 309 ? 40.873 -15.221 -16.848 1.00 79.75 309 VAL A N 1
ATOM 2475 C CA . VAL A 1 309 ? 39.444 -15.179 -17.159 1.00 79.75 309 VAL A CA 1
ATOM 2476 C C . VAL A 1 309 ? 38.651 -15.136 -15.855 1.00 79.75 309 VAL A C 1
ATOM 2478 O O . VAL A 1 309 ? 38.818 -15.995 -14.991 1.00 79.75 309 VAL A O 1
ATOM 2481 N N . LYS A 1 310 ? 37.767 -14.140 -15.719 1.00 87.88 310 LYS A N 1
ATOM 2482 C CA . LYS A 1 310 ? 36.829 -14.004 -14.596 1.00 87.88 310 LYS A CA 1
ATOM 2483 C C . LYS A 1 310 ? 35.405 -13.874 -15.131 1.00 87.88 310 LYS A C 1
ATOM 2485 O O . LYS A 1 310 ? 35.049 -12.844 -15.698 1.00 87.88 310 LYS A O 1
ATOM 2490 N N . ILE A 1 311 ? 34.601 -14.920 -14.951 1.00 84.94 311 ILE A N 1
ATOM 2491 C CA . ILE A 1 311 ? 33.197 -14.977 -15.379 1.00 84.94 311 ILE A CA 1
ATOM 2492 C C . ILE A 1 311 ? 32.314 -14.799 -14.151 1.00 84.94 311 ILE A C 1
ATOM 2494 O O . ILE A 1 311 ? 32.450 -15.531 -13.174 1.00 84.94 311 ILE A O 1
ATOM 2498 N N . GLN A 1 312 ? 31.416 -13.819 -14.193 1.00 86.62 312 GLN A N 1
ATOM 2499 C CA . GLN A 1 312 ? 30.471 -13.550 -13.116 1.00 86.62 312 GLN A CA 1
ATOM 2500 C C . GLN A 1 312 ? 29.128 -14.220 -13.404 1.00 86.62 312 GLN A C 1
ATOM 2502 O O . GLN A 1 312 ? 28.531 -13.986 -14.457 1.00 86.62 312 GLN A O 1
ATOM 2507 N N . PHE A 1 313 ? 28.633 -14.975 -12.427 1.00 82.44 313 PHE A N 1
ATOM 2508 C CA . PHE A 1 313 ? 27.289 -15.524 -12.406 1.00 82.44 313 PHE A CA 1
ATOM 2509 C C . PHE A 1 313 ? 26.457 -14.865 -11.314 1.00 82.44 313 PHE A C 1
ATOM 2511 O O . PHE A 1 313 ? 26.813 -14.926 -10.136 1.00 82.44 313 PHE A O 1
ATOM 2518 N N . GLY A 1 314 ? 25.344 -14.242 -11.695 1.00 78.25 314 GLY A N 1
ATOM 2519 C CA . GLY A 1 314 ? 24.359 -13.771 -10.723 1.00 78.25 314 GLY A CA 1
ATOM 2520 C C . GLY A 1 314 ? 23.632 -14.955 -10.087 1.00 78.25 314 GLY A C 1
ATOM 2521 O O . GLY A 1 314 ? 23.325 -15.927 -10.783 1.00 78.25 314 GLY A O 1
ATOM 2522 N N . TRP A 1 315 ? 23.349 -14.871 -8.788 1.00 82.94 315 TRP A N 1
ATOM 2523 C CA . TRP A 1 315 ? 22.480 -15.819 -8.090 1.00 82.94 315 TRP A CA 1
ATOM 2524 C C . TRP A 1 315 ? 21.564 -15.089 -7.102 1.00 82.94 315 TRP A C 1
ATOM 2526 O O . TRP A 1 315 ? 21.915 -14.038 -6.563 1.00 82.94 315 TRP A O 1
ATOM 2536 N N . GLU A 1 316 ? 20.391 -15.663 -6.850 1.00 78.56 316 GLU A N 1
ATOM 2537 C CA . GLU A 1 316 ? 19.407 -15.159 -5.892 1.00 78.56 316 GLU A CA 1
ATOM 2538 C C . GLU A 1 316 ? 18.735 -16.343 -5.186 1.00 78.56 316 GLU A C 1
ATOM 2540 O O . GLU A 1 316 ? 18.427 -17.360 -5.814 1.00 78.56 316 GLU A O 1
ATOM 2545 N N . PHE A 1 317 ? 18.514 -16.233 -3.875 1.00 73.88 317 PHE A N 1
ATOM 2546 C CA . PHE A 1 317 ? 17.664 -17.158 -3.134 1.00 73.88 317 PHE A CA 1
ATOM 2547 C C . PHE A 1 317 ? 16.208 -16.944 -3.547 1.00 73.88 317 PHE A C 1
ATOM 2549 O O . PHE A 1 317 ? 15.566 -15.984 -3.103 1.00 73.88 317 PHE A O 1
ATOM 2556 N N . GLY A 1 318 ? 15.656 -17.877 -4.323 1.00 63.62 318 GLY A N 1
ATOM 2557 C CA . GLY A 1 318 ? 14.215 -17.925 -4.548 1.00 63.62 318 GLY A CA 1
ATOM 2558 C C . GLY A 1 318 ? 13.459 -18.022 -3.217 1.00 63.62 318 GLY A C 1
ATOM 2559 O O . GLY A 1 318 ? 13.885 -18.714 -2.293 1.00 63.62 318 GLY A O 1
ATOM 2560 N N . GLY A 1 319 ? 12.371 -17.264 -3.074 1.00 66.56 319 GLY A N 1
ATOM 2561 C CA . GLY A 1 319 ? 11.492 -17.346 -1.902 1.00 66.56 319 GLY A CA 1
ATOM 2562 C C . GLY A 1 319 ? 10.596 -18.585 -1.909 1.00 66.56 319 GLY A C 1
ATOM 2563 O O . GLY A 1 319 ? 10.397 -19.207 -2.950 1.00 66.56 319 GLY A O 1
ATOM 2564 N N . GLY A 1 320 ? 10.039 -18.924 -0.741 1.00 72.19 320 GLY A N 1
ATOM 2565 C CA . GLY A 1 320 ? 9.055 -20.003 -0.578 1.00 72.19 320 GLY A CA 1
ATOM 2566 C C . GLY A 1 320 ? 9.653 -21.415 -0.661 1.00 72.19 320 GLY A C 1
ATOM 2567 O O . GLY A 1 320 ? 10.790 -21.643 -0.249 1.00 72.19 320 GLY A O 1
ATOM 2568 N N . GLN A 1 321 ? 8.894 -22.372 -1.212 1.00 47.12 321 GLN A N 1
ATOM 2569 C CA . GLN A 1 321 ? 9.356 -23.742 -1.509 1.00 47.12 321 GLN A CA 1
ATOM 2570 C C . GLN A 1 321 ? 10.220 -23.801 -2.781 1.00 47.12 321 GLN A C 1
ATOM 2572 O O . GLN A 1 321 ? 9.973 -24.606 -3.683 1.00 47.12 321 GLN A O 1
ATOM 2577 N N . CYS A 1 322 ? 11.209 -22.920 -2.903 1.00 53.69 322 CYS A N 1
ATOM 2578 C CA . CYS A 1 322 ? 12.061 -22.889 -4.082 1.00 53.69 322 CYS A CA 1
ATOM 2579 C C . CYS A 1 322 ? 12.869 -24.196 -4.189 1.00 53.69 322 CYS A C 1
ATOM 2581 O O . CYS A 1 322 ? 13.727 -24.476 -3.353 1.00 53.69 322 CYS A O 1
ATOM 2583 N N . ARG A 1 323 ? 12.572 -25.012 -5.212 1.00 51.25 323 ARG A N 1
ATOM 2584 C CA . ARG A 1 323 ? 13.229 -26.309 -5.475 1.00 51.25 323 ARG A CA 1
ATOM 2585 C C . ARG A 1 323 ? 14.462 -26.202 -6.376 1.00 51.25 323 ARG A C 1
ATOM 2587 O O . ARG A 1 323 ? 15.056 -27.233 -6.703 1.00 51.25 323 ARG A O 1
ATOM 2594 N N . GLY A 1 324 ? 14.851 -24.987 -6.775 1.00 52.31 324 GLY A N 1
ATOM 2595 C CA . GLY A 1 324 ? 15.930 -24.815 -7.734 1.00 52.31 324 GLY A CA 1
ATOM 2596 C C . GLY A 1 324 ? 16.649 -23.475 -7.752 1.00 52.31 324 GLY A C 1
ATOM 2597 O O . GLY A 1 324 ? 16.110 -22.441 -7.376 1.00 52.31 324 GLY A O 1
ATOM 2598 N N . TYR A 1 325 ? 17.892 -23.520 -8.225 1.00 57.12 325 TYR A N 1
ATOM 2599 C CA . TYR A 1 325 ? 18.776 -22.365 -8.384 1.00 57.12 325 TYR A CA 1
ATOM 2600 C C . TYR A 1 325 ? 18.894 -22.017 -9.865 1.00 57.12 325 TYR A C 1
ATOM 2602 O O . TYR A 1 325 ? 19.050 -22.923 -10.686 1.00 57.12 325 TYR A O 1
ATOM 2610 N N . SER A 1 326 ? 18.839 -20.725 -10.198 1.00 55.81 326 SER A N 1
ATOM 2611 C CA . SER A 1 326 ? 19.074 -20.221 -11.556 1.00 55.81 326 SER A CA 1
ATOM 2612 C C . SER A 1 326 ? 20.388 -19.450 -11.610 1.00 55.81 326 SER A C 1
ATOM 2614 O O . SER A 1 326 ? 20.637 -18.599 -10.757 1.00 55.81 326 SER A O 1
ATOM 2616 N N . PHE A 1 327 ? 21.211 -19.742 -12.617 1.00 58.91 327 PHE A N 1
ATOM 2617 C CA . PHE A 1 327 ? 22.479 -19.051 -12.862 1.00 58.91 327 PHE A CA 1
ATOM 2618 C C . PHE A 1 327 ? 22.345 -18.129 -14.072 1.00 58.91 327 PHE A C 1
ATOM 2620 O O . PHE A 1 327 ? 21.857 -18.548 -15.126 1.00 58.91 327 PHE A O 1
ATOM 2627 N N . TYR A 1 328 ? 22.813 -16.890 -13.938 1.00 53.56 328 TYR A N 1
ATOM 2628 C CA . TYR A 1 328 ? 22.783 -15.885 -15.005 1.00 53.56 328 TYR A CA 1
ATOM 2629 C C . TYR A 1 328 ? 24.197 -15.552 -15.470 1.00 53.56 328 TYR A C 1
ATOM 2631 O O . TYR A 1 328 ? 25.041 -15.298 -14.621 1.00 53.56 328 TYR A O 1
ATOM 2639 N N . ALA A 1 329 ? 24.451 -15.464 -16.778 1.00 48.44 329 ALA A N 1
ATOM 2640 C CA . ALA A 1 329 ? 25.630 -14.767 -17.309 1.00 48.44 329 ALA A CA 1
ATOM 2641 C C . ALA A 1 329 ? 25.174 -13.593 -18.178 1.00 48.44 329 ALA A C 1
ATOM 2643 O O . ALA A 1 329 ? 24.587 -13.776 -19.249 1.00 48.44 329 ALA A O 1
ATOM 2644 N N . GLY A 1 330 ? 25.404 -12.371 -17.694 1.00 63.09 330 GLY A N 1
ATOM 2645 C CA . GLY A 1 330 ? 24.769 -11.180 -18.260 1.00 63.09 330 GLY A CA 1
ATOM 2646 C C . GLY A 1 330 ? 23.240 -11.266 -18.153 1.00 63.09 330 GLY A C 1
ATOM 2647 O O . GLY A 1 330 ? 22.715 -11.642 -17.111 1.00 63.09 330 GLY A O 1
ATOM 2648 N N . ASN A 1 331 ? 22.526 -10.973 -19.245 1.00 47.03 331 ASN A N 1
ATOM 2649 C CA . ASN A 1 331 ? 21.053 -11.000 -19.299 1.00 47.03 331 ASN A CA 1
ATOM 2650 C C . ASN A 1 331 ? 20.468 -12.368 -19.714 1.00 47.03 331 ASN A C 1
ATOM 2652 O O . ASN A 1 331 ? 19.308 -12.438 -20.119 1.00 47.03 331 ASN A O 1
ATOM 2656 N N . LYS A 1 332 ? 21.256 -13.452 -19.685 1.00 42.31 332 LYS A N 1
ATOM 2657 C CA . LYS A 1 332 ? 20.810 -14.791 -20.108 1.00 42.31 332 LYS A CA 1
ATOM 2658 C C . LYS A 1 332 ? 20.869 -15.792 -18.957 1.00 42.31 332 LYS A C 1
ATOM 2660 O O . LYS A 1 332 ? 21.871 -15.868 -18.249 1.00 42.31 332 LYS A O 1
ATOM 2665 N N . ILE A 1 333 ? 19.805 -16.583 -18.816 1.00 47.25 333 ILE A N 1
ATOM 2666 C CA . ILE A 1 333 ? 19.755 -17.747 -17.924 1.00 47.25 333 ILE A CA 1
ATOM 2667 C C . ILE A 1 333 ? 20.582 -18.860 -18.568 1.00 47.25 333 ILE A C 1
ATOM 2669 O O . ILE A 1 333 ? 20.321 -19.241 -19.708 1.00 47.25 333 ILE A O 1
ATOM 2673 N N . LEU A 1 334 ? 21.582 -19.362 -17.846 1.00 46.50 334 LEU A N 1
ATOM 2674 C CA . LEU A 1 334 ? 22.460 -20.434 -18.321 1.00 46.50 334 LEU A CA 1
ATOM 2675 C C . LEU A 1 334 ? 22.007 -21.826 -17.880 1.00 46.50 334 LEU A C 1
ATOM 2677 O O . LEU A 1 334 ? 22.342 -22.811 -18.530 1.00 46.50 334 LEU A O 1
ATOM 2681 N N . GLY A 1 335 ? 21.241 -21.921 -16.796 1.00 51.66 335 GLY A N 1
ATOM 2682 C CA . GLY A 1 335 ? 20.702 -23.190 -16.329 1.00 51.66 335 GLY A CA 1
ATOM 2683 C C . GLY A 1 335 ? 19.901 -23.047 -15.044 1.00 51.66 335 GLY A C 1
ATOM 2684 O O . GLY A 1 335 ? 20.149 -22.144 -14.242 1.00 51.66 335 GLY A O 1
ATOM 2685 N N . SER A 1 336 ? 18.953 -23.963 -14.861 1.00 44.66 336 SER A N 1
ATOM 2686 C CA . SER A 1 336 ? 18.183 -24.144 -13.633 1.00 44.66 336 SER A CA 1
ATOM 2687 C C . SER A 1 336 ? 18.275 -25.601 -13.195 1.00 44.66 336 SER A C 1
ATOM 2689 O O . SER A 1 336 ? 18.062 -26.493 -14.015 1.00 44.66 336 SER A O 1
ATOM 2691 N N . THR A 1 337 ? 18.556 -25.864 -11.922 1.00 45.41 337 THR A N 1
ATOM 2692 C CA . THR A 1 337 ? 18.509 -27.234 -11.379 1.00 45.41 337 THR A CA 1
ATOM 2693 C C . THR A 1 337 ? 17.309 -27.376 -10.461 1.00 45.41 337 THR A C 1
ATOM 2695 O O . THR A 1 337 ? 17.204 -26.617 -9.512 1.00 45.41 337 THR A O 1
ATOM 2698 N N . ASN A 1 338 ? 16.419 -28.336 -10.725 1.00 43.06 338 ASN A N 1
ATOM 2699 C CA . ASN A 1 338 ? 15.393 -28.768 -9.774 1.00 43.06 338 ASN A CA 1
ATOM 2700 C C . ASN A 1 338 ? 15.898 -30.037 -9.086 1.00 43.06 338 ASN A C 1
ATOM 2702 O O . ASN A 1 338 ? 16.133 -31.042 -9.759 1.00 43.06 338 ASN A O 1
ATOM 2706 N N . ARG A 1 339 ? 16.071 -30.013 -7.762 1.00 42.50 339 ARG A N 1
ATOM 2707 C CA . ARG A 1 339 ? 16.284 -31.242 -6.985 1.00 42.50 339 ARG A CA 1
ATOM 2708 C C . ARG A 1 339 ? 15.013 -31.549 -6.205 1.00 42.50 339 ARG A C 1
ATOM 2710 O O . ARG A 1 339 ? 14.699 -30.868 -5.235 1.00 42.50 339 ARG A O 1
ATOM 2717 N N . ASP A 1 340 ? 14.314 -32.608 -6.603 1.00 43.69 340 ASP A N 1
ATOM 2718 C CA . ASP A 1 340 ? 13.344 -33.274 -5.735 1.00 43.69 340 ASP A CA 1
ATOM 2719 C C . ASP A 1 340 ? 14.115 -34.033 -4.651 1.00 43.69 340 ASP A C 1
ATOM 2721 O O . ASP A 1 340 ? 14.504 -35.188 -4.813 1.00 43.69 340 ASP A O 1
ATOM 2725 N N . THR A 1 341 ? 14.393 -33.367 -3.533 1.00 42.00 341 THR A N 1
ATOM 2726 C CA . THR A 1 341 ? 14.838 -34.040 -2.309 1.00 42.00 341 THR A CA 1
ATOM 2727 C C . THR A 1 341 ? 13.658 -34.154 -1.360 1.00 42.00 341 THR A C 1
ATOM 2729 O O . THR A 1 341 ? 13.487 -33.336 -0.456 1.00 42.00 341 THR A O 1
ATOM 2732 N N . SER A 1 342 ? 12.827 -35.175 -1.562 1.00 32.84 342 SER A N 1
ATOM 2733 C CA . SER A 1 342 ? 11.921 -35.651 -0.521 1.00 32.84 342 SER A CA 1
ATOM 2734 C C . SER A 1 342 ? 12.755 -36.324 0.573 1.00 32.84 342 SER A C 1
ATOM 2736 O O . SER A 1 342 ? 13.101 -37.500 0.465 1.00 32.84 342 SER A O 1
ATOM 2738 N N . PHE A 1 343 ? 13.109 -35.583 1.619 1.00 36.03 343 PHE A N 1
ATOM 2739 C CA . PHE A 1 343 ? 13.508 -36.196 2.884 1.00 36.03 343 PHE A CA 1
ATOM 2740 C C . PHE A 1 343 ? 12.242 -36.505 3.694 1.00 36.03 343 PHE A C 1
ATOM 2742 O O . PHE A 1 343 ? 11.368 -35.639 3.782 1.00 36.03 343 PHE A O 1
ATOM 2749 N N . PRO A 1 344 ? 12.104 -37.708 4.279 1.00 33.66 344 PRO A N 1
ATOM 2750 C CA . PRO A 1 344 ? 11.001 -37.983 5.188 1.00 33.66 344 PRO A CA 1
ATOM 2751 C C . PRO A 1 344 ? 11.138 -37.122 6.458 1.00 33.66 344 PRO A C 1
ATOM 2753 O O . PRO A 1 344 ? 12.262 -36.886 6.915 1.00 33.66 344 PRO A O 1
ATOM 2756 N N . PRO A 1 345 ? 10.019 -36.646 7.032 1.00 47.62 345 PRO A N 1
ATOM 2757 C CA . PRO A 1 345 ? 10.040 -35.850 8.254 1.00 47.62 345 PRO A CA 1
ATOM 2758 C C . PRO A 1 345 ? 10.555 -36.680 9.443 1.00 47.62 345 PRO A C 1
ATOM 2760 O O . PRO A 1 345 ? 10.245 -37.868 9.552 1.00 47.62 345 PRO A O 1
ATOM 2763 N N . ARG A 1 346 ? 11.343 -36.042 10.317 1.00 39.44 346 ARG A N 1
ATOM 2764 C CA . ARG A 1 346 ? 11.629 -36.519 11.679 1.00 39.44 346 ARG A CA 1
ATOM 2765 C C . ARG A 1 346 ? 10.602 -35.971 12.651 1.00 39.44 346 ARG A C 1
ATOM 2767 O O . ARG A 1 346 ? 10.231 -34.789 12.470 1.00 39.44 346 ARG A O 1
#

Radius of gyration: 29.38 Å; chains: 1; bounding box: 96×63×62 Å

Foldseek 3Di:
DADKFKKAFCPDDQQDHGRWIEIFGPDQPPDDVVDHATATWACASQQRHIDGDGPVGIDTDDDDDFDLQQLLFDKFWRDKDKDQQPPPPDPDADPQGGFDLQQWWWFHDPVWIKTKGWRSFQCLQWAKKWKAQPRVRDTPDIDGVNVQDDPGTMGIDTSSVPGFGKIWIWTGGPSRMIIIIIMTGIGPCPPPDDDPPNQPLRVCVNVSPRTSGHPDDDPPPPVQADPVRDHDDPDDDDDDDDDDDDDDDDDDDDDDPPDDDDADPVRDDDDDPPPCVVVCVVVVVQADWDWDWDDDPQWTWIWTDHRPDTFIWTWGHDDDPDQWTWTDGPPDTPDIDGDPDPDPDD

Sequence (346 aa):
MEPTIRIKITRHSHVFQPGNIVEVRRRILERSESRREAGYFIPDIGDGTPGIIPLDAAEPLTETPVTEKAYYGKCVLTNVSNFWGDGAEQAGEGQAGSVNPEKVRIIHYADCQQLMFHMPRYAWDAGTFRLINACSREVIEEKPVRERLNGGTMILTNTLPYPPGFYTIEAGWPDHWTHRIQFIKFTEGFPKTPYPKAPANIFHAIRNEELHLLPLPEEKPYPGFSENGIRTPLYPPGPEPDIYASPACSLHMMYDPDDQRMLDYNDVERDSGIDVGKFKKEIMSRFFPKLEYTQNGRGGSIYYVEGAVKIQFGWEFGGGQCRGYSFYAGNKILGSTNRDTSFPPR

Organism: NCBI:txid3088362

pLDDT: mean 77.69, std 19.78, range [27.14, 98.19]

Secondary structure (DSSP, 8-state):
-PPEEEEEESS-BTTBPTT-EEEEEEEE---BTTB---EEEES-SSSS--EEEEGGGEEEPPSPPPPGGGGGPPEEEEEEEEEETT-----S--TT----GGGEEEEE-SS-EEEEEE-SS--TT--EEEEEETTT--EEEEEEGGGTEETTTEEEEE-TTSPSEEEEEEEE-TTSEEEEEEEEEPPTT-S-S--TT--HHHHHHHTT-S--PPPPPP-PPPTT--TT-------PPPPPPP---PPP----------------TT------SS-HHHHHHHHHHHHS-EEEEEEETTEEEEEEEETTEEEEEEEE---SS--EEEEEETTEEEEEEE----PPP-